Protein AF-A0A524H011-F1 (afdb_monomer_lite)

Secondary structure (DSSP, 8-state):
--HHHHHHHHHHHHHHHHS----PPPP---EEEHHHHHHHHHHHHHHHHHTHHHHHHT--SS---S-HHHHHHHHHHHHHHH----S-HHHHHHHHHHHHHHT--HHHHHHHHHHHHHHHHHH-S-SEEEHHHHHHHHHHHHHHHHHTSSS--TTSHHHHHHHHHHHHHHHGGG-SSHHHHHHHHHHHHHHHHHHHHHH-HHHHHTT---HHHHHHHHHHHHHHHHHHH--HHHHHHHHHHHHHHHHHHT-----------------

Radius of gyration: 21.95 Å; chains: 1; bounding box: 83×62×45 Å

Sequence (267 aa):
MNKWNDWLLKRVSLYNKTNQMTLAIPAPLVELDGRNLYYAFIAGARKVIENQVELNRINVFPVNDGDTGTNLAATIRSVIESIHPHRSYKITADRIAEATLTNARGNSGIIFAQFFYGLSNETGEFRSVTLKQFAESLTKSVSYVYAAVAKHVEGTMLTVIKDFADYIYASRHKFSDFNNMLTSGYEVLKKSLLETKSKLAILGKNNVVDAGAKGFVLFFEGIMEFINSRNIRELISARRVTNAFQKNEEVVTEKMNFRYCTEAIIR

Foldseek 3Di:
DPPPVVVVVVVVVVVVVVVPPPLPFDDFAQKAAQQLVVLLLLQLLVLLLVCLQVLLVLAPPPHNPSCLSVQQNQLSVQLVVQDDGDQANLVNLVSNLVSLCVRHGDLLSLLVSL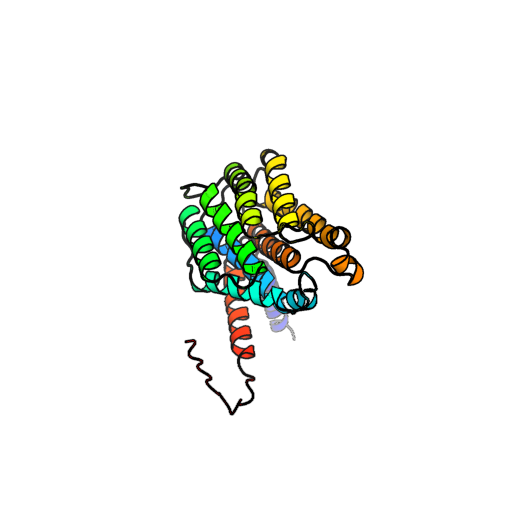QSVQLSVQLDGGRIGGLQSNLRSLQRSLVSSQVSDPDDAQLELSVLSNQLSVVSNVCSVVDSHPLVSLVVSLVSLVVSQVCSLVSDVSSVVVVHTHSSSVSVSSSSVSSNVCSRSVCVVVSVVVVVVVVVVVVVVVPDDDDPPDDDDDDDDDD

Structure (mmCIF, N/CA/C/O backbone):
data_AF-A0A524H011-F1
#
_entry.id   AF-A0A524H011-F1
#
loop_
_atom_site.group_PDB
_atom_site.id
_atom_site.type_symbol
_atom_site.label_atom_id
_atom_site.label_alt_id
_atom_site.label_comp_id
_atom_site.label_asym_id
_atom_site.label_entity_id
_atom_site.label_seq_id
_atom_site.pdbx_PDB_ins_code
_atom_site.Cartn_x
_atom_site.Cartn_y
_atom_site.Cartn_z
_atom_site.occupancy
_atom_site.B_iso_or_equiv
_atom_site.auth_seq_id
_atom_site.auth_comp_id
_atom_site.auth_asym_id
_atom_site.auth_atom_id
_atom_site.pdbx_PDB_model_num
ATOM 1 N N . MET A 1 1 ? 36.429 -47.894 15.120 1.00 51.12 1 MET A N 1
ATOM 2 C CA . MET A 1 1 ? 36.325 -46.438 15.391 1.00 51.12 1 MET A CA 1
ATOM 3 C C . MET A 1 1 ? 37.480 -45.743 14.668 1.00 51.12 1 MET A C 1
ATOM 5 O O . MET A 1 1 ? 38.592 -46.195 14.851 1.00 51.12 1 MET A O 1
ATOM 9 N N . ASN A 1 2 ? 37.395 -44.743 13.782 1.00 57.09 2 ASN A N 1
ATOM 10 C CA . ASN A 1 2 ? 36.334 -43.801 13.405 1.00 57.09 2 ASN A CA 1
ATOM 11 C C . ASN A 1 2 ? 36.559 -43.211 11.980 1.00 57.09 2 ASN A C 1
ATOM 13 O O . ASN A 1 2 ? 36.291 -42.038 11.751 1.00 57.09 2 ASN A O 1
ATOM 17 N N . LYS A 1 3 ? 37.027 -43.986 10.983 1.00 51.53 3 LYS A N 1
ATOM 18 C CA . LYS A 1 3 ? 37.173 -43.455 9.601 1.00 51.53 3 LYS A CA 1
ATOM 19 C C . LYS A 1 3 ? 35.830 -43.101 8.933 1.00 51.53 3 LYS A C 1
ATOM 21 O O . LYS A 1 3 ? 35.770 -42.168 8.141 1.00 51.53 3 LYS A O 1
ATOM 26 N N . TRP A 1 4 ? 34.753 -43.800 9.298 1.00 48.72 4 TRP A N 1
ATOM 27 C CA . TRP A 1 4 ? 33.394 -43.521 8.810 1.00 48.72 4 TRP A CA 1
ATOM 28 C C . TRP A 1 4 ? 32.789 -42.241 9.404 1.00 48.72 4 TRP A C 1
ATOM 30 O O . TRP A 1 4 ? 32.188 -41.457 8.672 1.00 48.72 4 TRP A O 1
ATOM 40 N N . ASN A 1 5 ? 33.012 -41.978 10.697 1.00 57.06 5 ASN A N 1
ATOM 41 C CA . ASN A 1 5 ? 32.549 -40.741 11.335 1.00 57.06 5 ASN A CA 1
ATOM 42 C C . ASN A 1 5 ? 33.284 -39.511 10.795 1.00 57.06 5 ASN A C 1
ATOM 44 O O . ASN A 1 5 ? 32.658 -38.477 10.585 1.00 57.06 5 ASN A O 1
ATOM 48 N N . ASP A 1 6 ? 34.579 -39.631 10.500 1.00 61.06 6 ASP A N 1
ATOM 49 C CA . ASP A 1 6 ? 35.364 -38.521 9.952 1.00 61.06 6 ASP A CA 1
ATOM 50 C C . ASP A 1 6 ? 34.950 -38.174 8.507 1.00 61.06 6 ASP A C 1
ATOM 52 O O . ASP A 1 6 ? 34.907 -37.006 8.119 1.00 61.06 6 ASP A O 1
ATOM 56 N N . TRP A 1 7 ? 34.556 -39.184 7.720 1.00 62.28 7 TRP A N 1
ATOM 57 C CA . TRP A 1 7 ? 33.997 -38.990 6.378 1.00 62.28 7 TRP A CA 1
ATOM 58 C C . TRP A 1 7 ? 32.605 -38.340 6.412 1.00 62.28 7 TRP A C 1
ATOM 60 O O . TRP A 1 7 ? 32.354 -37.397 5.658 1.00 62.28 7 TRP A O 1
ATOM 70 N N . LEU A 1 8 ? 31.720 -38.779 7.317 1.00 59.97 8 LEU A N 1
ATOM 71 C CA . LEU A 1 8 ? 30.389 -38.187 7.497 1.00 59.97 8 LEU A CA 1
ATOM 72 C C . LEU A 1 8 ? 30.466 -36.739 7.993 1.00 59.97 8 LEU A C 1
ATOM 74 O O . LEU A 1 8 ? 29.787 -35.879 7.441 1.00 59.97 8 LEU A O 1
ATOM 78 N N . LEU A 1 9 ? 31.333 -36.434 8.962 1.00 61.62 9 LEU A N 1
ATOM 79 C CA . LEU A 1 9 ? 31.514 -35.071 9.473 1.00 61.62 9 LEU A CA 1
ATOM 80 C C . LEU A 1 9 ? 32.105 -34.132 8.416 1.00 61.62 9 LEU A C 1
ATOM 82 O O . LEU A 1 9 ? 31.646 -32.997 8.282 1.00 61.62 9 LEU A O 1
ATOM 86 N N . LYS A 1 10 ? 33.054 -34.607 7.596 1.00 61.03 10 LYS A N 1
ATOM 87 C CA . LYS A 1 10 ? 33.570 -33.837 6.453 1.00 61.03 10 LYS A CA 1
ATOM 88 C C . LYS A 1 10 ? 32.501 -33.601 5.394 1.00 61.03 10 LYS A C 1
ATOM 90 O O . LYS A 1 10 ? 32.439 -32.499 4.862 1.00 61.03 10 LYS A O 1
ATOM 95 N N . ARG A 1 11 ? 31.623 -34.573 5.118 1.00 56.66 11 ARG A N 1
ATOM 96 C CA . ARG A 1 11 ? 30.508 -34.389 4.176 1.00 56.66 11 ARG A CA 1
ATOM 97 C C . ARG A 1 11 ? 29.426 -33.464 4.714 1.00 56.66 11 ARG A C 1
ATOM 99 O O . ARG A 1 11 ? 28.966 -32.629 3.955 1.00 56.66 11 ARG A O 1
ATOM 106 N N . VAL A 1 12 ? 29.060 -33.553 5.991 1.00 55.66 12 VAL A N 1
ATOM 107 C CA . VAL A 1 12 ? 28.106 -32.625 6.625 1.00 55.66 12 VAL A CA 1
ATOM 108 C C . VAL A 1 12 ? 28.696 -31.214 6.687 1.00 55.66 12 VAL A C 1
ATOM 110 O O . VAL A 1 12 ? 27.998 -30.250 6.398 1.00 55.66 12 VAL A O 1
ATOM 113 N N . SER A 1 13 ? 29.998 -31.075 6.955 1.00 53.38 13 SER A N 1
ATOM 114 C CA . SER A 1 13 ? 30.706 -29.790 6.890 1.00 53.38 13 SER A CA 1
ATOM 115 C C . SER A 1 13 ? 30.779 -29.232 5.464 1.00 53.38 13 SER A C 1
ATOM 117 O O . SER A 1 13 ? 30.521 -28.048 5.266 1.00 53.38 13 SER A O 1
ATOM 119 N N . LEU A 1 14 ? 31.068 -30.069 4.461 1.00 51.00 14 LEU A N 1
ATOM 120 C CA . LEU A 1 14 ? 31.083 -29.680 3.047 1.00 51.00 14 LEU A CA 1
ATOM 121 C C . LEU A 1 14 ? 29.680 -29.342 2.535 1.00 51.00 14 LEU A C 1
ATOM 123 O O . LEU A 1 14 ? 29.547 -28.366 1.806 1.00 51.00 14 LEU A O 1
ATOM 127 N N . TYR A 1 15 ? 28.649 -30.077 2.960 1.00 46.94 15 TYR A N 1
ATOM 128 C CA . TYR A 1 15 ? 27.241 -29.810 2.655 1.00 46.94 15 TYR A CA 1
ATOM 129 C C . TYR A 1 15 ? 26.785 -28.500 3.310 1.00 46.94 15 TYR A C 1
ATOM 131 O O . TYR A 1 15 ? 26.203 -27.655 2.645 1.00 46.94 15 TYR A O 1
ATOM 139 N N . ASN A 1 16 ? 27.156 -28.250 4.569 1.00 45.41 16 ASN A N 1
ATOM 140 C CA . ASN A 1 16 ? 26.863 -26.986 5.252 1.00 45.41 16 ASN A CA 1
ATOM 141 C C . ASN A 1 16 ? 27.666 -25.800 4.686 1.00 45.41 16 ASN A C 1
ATOM 143 O O . ASN A 1 16 ? 27.158 -24.682 4.675 1.00 45.41 16 ASN A O 1
ATOM 147 N N . LYS A 1 17 ? 28.878 -26.025 4.157 1.00 47.09 17 LYS A N 1
ATOM 148 C CA . LYS A 1 17 ? 29.664 -25.002 3.439 1.00 47.09 17 LYS A CA 1
ATOM 149 C C . LYS A 1 17 ? 29.166 -24.734 2.017 1.00 47.09 17 LYS A C 1
ATOM 151 O O . LYS A 1 17 ? 29.361 -23.628 1.533 1.00 47.09 17 LYS A O 1
ATOM 156 N N . THR A 1 18 ? 28.527 -25.701 1.354 1.00 42.78 18 THR A N 1
ATOM 157 C CA . THR A 1 18 ? 27.924 -25.501 0.019 1.00 42.78 18 THR A CA 1
ATOM 158 C C . THR A 1 18 ? 26.479 -25.001 0.077 1.00 42.78 18 THR A C 1
ATOM 160 O O . THR A 1 18 ? 26.043 -24.357 -0.871 1.00 42.78 18 THR A O 1
ATOM 163 N N . ASN A 1 19 ? 25.762 -25.208 1.190 1.00 40.19 19 ASN A N 1
ATOM 164 C CA . ASN A 1 19 ? 24.410 -24.674 1.409 1.00 40.19 19 ASN A CA 1
ATOM 165 C C . ASN A 1 19 ? 24.350 -23.344 2.167 1.00 40.19 19 ASN A C 1
ATOM 167 O O . ASN A 1 19 ? 23.265 -22.786 2.317 1.00 40.19 19 ASN A O 1
ATOM 171 N N . GLN A 1 20 ? 25.487 -22.767 2.556 1.00 43.50 20 GLN A N 1
ATOM 172 C CA . GLN A 1 20 ? 25.567 -21.313 2.668 1.00 43.50 20 GLN A CA 1
ATOM 173 C C . GLN A 1 20 ? 25.653 -20.740 1.251 1.00 43.50 20 GLN A C 1
ATOM 175 O O . GLN A 1 20 ? 26.679 -20.216 0.828 1.00 43.50 20 GLN A O 1
ATOM 180 N N . MET A 1 21 ? 24.549 -20.848 0.503 1.00 45.25 21 MET A N 1
ATOM 181 C CA . MET A 1 21 ? 24.244 -19.841 -0.501 1.00 45.25 21 MET A CA 1
ATOM 182 C C . MET A 1 21 ? 24.209 -18.527 0.270 1.00 45.25 21 MET A C 1
ATOM 184 O O . MET A 1 21 ? 23.211 -18.194 0.906 1.00 45.25 21 MET A O 1
ATOM 188 N N . THR A 1 22 ? 25.318 -17.795 0.258 1.00 45.50 22 THR A N 1
ATOM 189 C CA . THR A 1 22 ? 25.265 -16.349 0.377 1.00 45.50 22 THR A CA 1
ATOM 190 C C . THR A 1 22 ? 24.251 -15.920 -0.673 1.00 45.50 22 THR A C 1
ATOM 192 O O . THR A 1 22 ? 24.533 -15.951 -1.870 1.00 45.50 22 THR A O 1
ATOM 195 N N . LEU A 1 23 ? 23.013 -15.654 -0.246 1.00 56.19 23 LEU A N 1
ATOM 196 C CA . LEU A 1 23 ? 22.018 -15.009 -1.086 1.00 56.19 23 LEU A CA 1
ATOM 197 C C . LEU A 1 23 ? 22.674 -13.692 -1.480 1.00 56.19 23 LEU A C 1
ATOM 199 O O . LEU A 1 23 ? 22.772 -12.780 -0.662 1.00 56.19 23 LEU A O 1
ATOM 203 N N . ALA A 1 24 ? 23.261 -13.658 -2.677 1.00 62.34 24 ALA A N 1
ATOM 204 C CA . ALA A 1 24 ? 23.927 -12.476 -3.178 1.00 62.34 24 ALA A CA 1
ATOM 205 C C . ALA A 1 24 ? 22.905 -11.349 -3.083 1.00 62.34 24 ALA A C 1
ATOM 207 O O . ALA A 1 24 ? 21.805 -11.486 -3.627 1.00 62.34 24 ALA A O 1
ATOM 208 N N . ILE A 1 25 ? 23.240 -10.290 -2.338 1.00 68.19 25 ILE A N 1
ATOM 209 C CA . ILE A 1 25 ? 22.357 -9.134 -2.205 1.00 68.19 25 ILE A CA 1
ATOM 210 C C . ILE A 1 25 ? 22.066 -8.677 -3.633 1.00 68.19 25 ILE A C 1
ATOM 212 O O . ILE A 1 25 ? 23.004 -8.377 -4.380 1.00 68.19 25 ILE A O 1
ATOM 216 N N . PRO A 1 26 ? 20.801 -8.715 -4.066 1.00 79.94 26 PRO A N 1
ATOM 217 C CA . PRO A 1 26 ? 20.497 -8.497 -5.463 1.00 79.94 26 PRO A CA 1
ATOM 218 C C . PRO A 1 26 ? 20.838 -7.040 -5.826 1.00 79.94 26 PRO A C 1
ATOM 220 O O . PRO A 1 26 ? 20.684 -6.135 -5.005 1.00 79.94 26 PRO A O 1
ATOM 223 N N . ALA A 1 27 ? 21.301 -6.795 -7.056 1.00 86.38 27 ALA A N 1
ATOM 224 C CA . ALA A 1 27 ? 21.731 -5.463 -7.504 1.00 86.38 27 ALA A CA 1
ATOM 225 C C . ALA A 1 27 ? 20.588 -4.437 -7.396 1.00 86.38 27 ALA A C 1
ATOM 227 O O . ALA A 1 27 ? 19.514 -4.761 -7.894 1.00 86.38 27 ALA A O 1
ATOM 228 N N . PRO A 1 28 ? 20.750 -3.254 -6.777 1.00 90.81 28 PRO A N 1
ATOM 229 C CA . PRO A 1 28 ? 19.645 -2.353 -6.415 1.00 90.81 28 PRO A CA 1
ATOM 230 C C . PRO A 1 28 ? 18.597 -2.137 -7.517 1.00 90.81 28 PRO A C 1
ATOM 232 O O . PRO A 1 28 ? 18.928 -2.032 -8.699 1.00 90.81 28 PRO A O 1
ATOM 235 N N . LEU A 1 29 ? 17.315 -2.110 -7.143 1.00 94.25 29 LEU A N 1
ATOM 236 C CA . LEU A 1 29 ? 16.219 -1.980 -8.102 1.00 94.25 29 LEU A CA 1
ATOM 237 C C . LEU A 1 29 ? 16.034 -0.510 -8.503 1.00 94.25 29 LEU A C 1
ATOM 239 O O . LEU A 1 29 ? 15.499 0.273 -7.729 1.00 94.25 29 LEU A O 1
ATOM 243 N N . VAL A 1 30 ? 16.456 -0.135 -9.710 1.00 96.50 30 VAL A N 1
ATOM 244 C CA . VAL A 1 30 ? 16.367 1.254 -10.214 1.00 96.50 30 VAL A CA 1
ATOM 245 C C . VAL A 1 30 ? 15.066 1.558 -10.970 1.00 96.50 30 VAL A C 1
ATOM 247 O O . VAL A 1 30 ? 14.669 2.712 -11.092 1.00 96.50 30 VAL A O 1
ATOM 250 N N . GLU A 1 31 ? 14.368 0.523 -11.437 1.00 96.56 31 GLU A N 1
ATOM 251 C CA . GLU A 1 31 ? 13.050 0.616 -12.069 1.00 96.56 31 GLU A CA 1
ATOM 252 C C . GLU A 1 31 ? 12.144 -0.512 -11.581 1.00 96.56 31 GLU A C 1
ATOM 254 O O . GLU A 1 31 ? 12.603 -1.629 -11.339 1.00 96.56 31 GLU A O 1
ATOM 259 N N . LEU A 1 32 ? 10.846 -0.236 -11.481 1.00 97.06 32 LEU A N 1
ATOM 260 C CA . LEU A 1 32 ? 9.843 -1.201 -11.054 1.00 97.06 32 LEU A CA 1
ATOM 261 C C . LEU A 1 32 ? 9.019 -1.663 -12.263 1.00 97.06 32 LEU A C 1
ATOM 263 O O . LEU A 1 32 ? 8.229 -0.905 -12.822 1.00 97.06 32 LEU A O 1
ATOM 267 N N . ASP A 1 33 ? 9.216 -2.911 -12.686 1.00 97.12 33 ASP A N 1
ATOM 268 C CA . ASP A 1 33 ? 8.416 -3.552 -13.735 1.00 97.12 33 ASP A CA 1
ATOM 269 C C . ASP A 1 33 ? 7.176 -4.262 -13.158 1.00 97.12 33 ASP A C 1
ATOM 2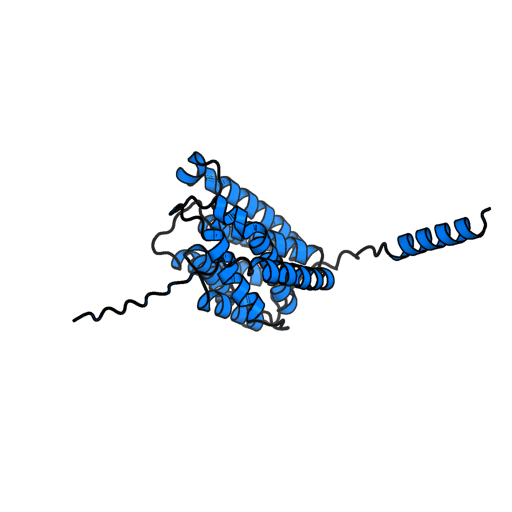71 O O . ASP A 1 33 ? 6.979 -4.360 -11.942 1.00 97.12 33 ASP A O 1
ATOM 275 N N . GLY A 1 34 ? 6.327 -4.799 -14.036 1.00 97.38 34 GLY A N 1
ATOM 276 C CA . GLY A 1 34 ? 5.093 -5.465 -13.617 1.00 97.38 34 GLY A CA 1
ATOM 277 C C . GLY A 1 34 ? 5.308 -6.743 -12.803 1.00 97.38 34 GLY A C 1
ATOM 278 O O . GLY A 1 34 ? 4.438 -7.108 -12.011 1.00 97.38 34 GLY A O 1
ATOM 279 N N . ARG A 1 35 ? 6.447 -7.433 -12.962 1.00 95.94 35 ARG A N 1
ATOM 280 C CA . ARG A 1 35 ? 6.737 -8.656 -12.199 1.00 95.94 35 ARG A CA 1
ATOM 281 C C . ARG A 1 35 ? 7.134 -8.309 -10.777 1.00 95.94 35 ARG A C 1
ATOM 283 O O . ARG A 1 35 ? 6.627 -8.931 -9.846 1.00 95.94 35 ARG A O 1
ATOM 290 N N . ASN A 1 36 ? 8.013 -7.326 -10.615 1.00 95.81 36 ASN A N 1
ATOM 291 C CA . ASN A 1 36 ? 8.407 -6.845 -9.301 1.00 95.81 36 ASN A CA 1
ATOM 292 C C . ASN A 1 36 ? 7.216 -6.223 -8.569 1.00 95.81 36 ASN A C 1
ATOM 294 O O . ASN A 1 36 ? 7.034 -6.540 -7.400 1.00 95.81 36 ASN A O 1
ATOM 298 N N . LEU A 1 37 ? 6.354 -5.451 -9.248 1.00 97.69 37 LEU A N 1
ATOM 299 C CA . LEU A 1 37 ? 5.109 -4.948 -8.653 1.00 97.69 37 LEU A CA 1
ATOM 300 C C . LEU A 1 37 ? 4.208 -6.093 -8.166 1.00 97.69 37 LEU A C 1
ATOM 302 O O . LEU A 1 37 ? 3.744 -6.063 -7.029 1.00 97.69 37 LEU A O 1
ATOM 306 N N . TYR A 1 38 ? 3.994 -7.122 -8.995 1.00 97.50 38 TYR A N 1
ATOM 307 C CA . TYR A 1 38 ? 3.178 -8.276 -8.614 1.00 97.50 38 TYR A CA 1
ATOM 308 C C . TYR A 1 38 ? 3.733 -8.971 -7.367 1.00 97.50 38 TYR A C 1
ATOM 310 O O . TYR A 1 38 ? 3.011 -9.168 -6.396 1.00 97.50 38 TYR A O 1
ATOM 318 N N . TYR A 1 39 ? 5.018 -9.332 -7.358 1.00 96.75 39 TYR A N 1
ATOM 319 C CA . TYR A 1 39 ? 5.592 -10.051 -6.220 1.00 96.75 39 TYR A CA 1
ATOM 320 C C . TYR A 1 39 ? 5.729 -9.179 -4.969 1.00 96.75 39 TYR A C 1
ATOM 322 O O . TYR A 1 39 ? 5.525 -9.689 -3.870 1.00 96.75 39 TYR A O 1
ATOM 330 N N . ALA A 1 40 ? 5.980 -7.877 -5.123 1.00 97.44 40 ALA A N 1
ATOM 331 C CA . ALA A 1 40 ? 5.911 -6.920 -4.025 1.00 97.44 40 ALA A CA 1
ATOM 332 C C . ALA A 1 40 ? 4.502 -6.896 -3.415 1.00 97.44 40 ALA A C 1
ATOM 334 O O . ALA A 1 40 ? 4.363 -7.041 -2.201 1.00 97.44 40 ALA A O 1
ATOM 335 N N . PHE A 1 41 ? 3.456 -6.826 -4.248 1.00 97.81 41 PHE A N 1
ATOM 336 C CA . PHE A 1 41 ? 2.073 -6.915 -3.784 1.00 97.81 41 PHE A CA 1
ATOM 337 C C . PHE A 1 41 ? 1.817 -8.226 -3.033 1.00 97.81 41 PHE A C 1
ATOM 339 O O . PHE A 1 41 ? 1.288 -8.192 -1.928 1.00 97.81 41 PHE A O 1
ATOM 346 N N . ILE A 1 42 ? 2.229 -9.380 -3.578 1.00 96.69 42 ILE A N 1
ATOM 347 C CA . ILE A 1 42 ? 2.069 -10.682 -2.905 1.00 96.69 42 ILE A CA 1
ATOM 348 C C . ILE A 1 42 ? 2.795 -10.713 -1.549 1.00 96.69 42 ILE A C 1
ATOM 350 O O . ILE A 1 42 ? 2.272 -11.281 -0.591 1.00 96.69 42 ILE A O 1
ATOM 354 N N . ALA A 1 43 ? 3.981 -10.114 -1.442 1.00 96.56 43 ALA A N 1
ATOM 355 C CA . ALA A 1 43 ? 4.728 -10.058 -0.189 1.00 96.56 43 ALA A CA 1
ATOM 356 C C . ALA A 1 43 ? 4.031 -9.191 0.867 1.00 96.56 43 ALA A C 1
ATOM 358 O O . ALA A 1 43 ? 3.827 -9.644 1.994 1.00 96.56 43 ALA A O 1
ATOM 359 N N . GLY A 1 44 ? 3.587 -7.990 0.490 1.00 97.88 44 GLY A N 1
ATOM 360 C CA . GLY A 1 44 ? 2.800 -7.133 1.375 1.00 97.88 44 GLY A CA 1
ATOM 361 C C . GLY A 1 44 ? 1.480 -7.778 1.788 1.00 97.88 44 GLY A C 1
ATOM 362 O O . GLY A 1 44 ? 1.114 -7.790 2.961 1.00 97.88 44 GLY A O 1
ATOM 363 N N . ALA A 1 45 ? 0.790 -8.393 0.831 1.00 96.75 45 ALA A N 1
ATOM 364 C CA . ALA A 1 45 ? -0.462 -9.097 1.045 1.00 96.75 45 ALA A CA 1
ATOM 365 C C . ALA A 1 45 ? -0.346 -10.187 2.117 1.00 96.75 45 ALA A C 1
ATOM 367 O O . ALA A 1 45 ? -1.201 -10.298 2.995 1.00 96.75 45 ALA A O 1
ATOM 368 N N . ARG A 1 46 ? 0.738 -10.969 2.075 1.00 95.44 46 ARG A N 1
ATOM 369 C CA . ARG A 1 46 ? 1.005 -12.009 3.069 1.00 95.44 46 ARG A CA 1
ATOM 370 C C . ARG A 1 46 ? 1.158 -11.443 4.474 1.00 95.44 46 ARG A C 1
ATOM 372 O O . ARG A 1 46 ? 0.519 -11.968 5.376 1.00 95.44 46 ARG A O 1
ATOM 379 N N . LYS A 1 47 ? 1.910 -10.354 4.653 1.00 96.69 47 LYS A N 1
ATOM 380 C CA . LYS A 1 47 ? 2.068 -9.714 5.970 1.00 96.69 47 LYS A CA 1
ATOM 381 C C . LYS A 1 47 ? 0.739 -9.253 6.556 1.00 96.69 47 LYS A C 1
ATOM 383 O O . LYS A 1 47 ? 0.508 -9.447 7.746 1.00 96.69 47 LYS A O 1
ATOM 388 N N . VAL A 1 48 ? -0.153 -8.694 5.738 1.00 97.94 48 VAL A N 1
ATOM 389 C CA . VAL A 1 48 ? -1.495 -8.300 6.201 1.00 97.94 48 VAL A CA 1
ATOM 390 C C . VAL A 1 48 ? -2.309 -9.520 6.630 1.00 97.94 48 VAL A C 1
ATOM 392 O O . VAL A 1 48 ? -2.893 -9.520 7.709 1.00 97.94 48 VAL A O 1
ATOM 395 N N . ILE A 1 49 ? -2.311 -10.575 5.812 1.00 96.62 49 ILE A N 1
ATOM 396 C CA . ILE A 1 49 ? -3.048 -11.816 6.082 1.00 96.62 49 ILE A CA 1
ATOM 397 C C . ILE A 1 49 ? -2.529 -12.516 7.349 1.00 96.62 49 ILE A C 1
ATOM 399 O O . ILE A 1 49 ? -3.327 -12.928 8.185 1.00 96.62 49 ILE A O 1
ATOM 403 N N . GLU A 1 50 ? -1.210 -12.615 7.521 1.00 96.00 50 GLU A N 1
ATOM 404 C CA . GLU A 1 50 ? -0.558 -13.215 8.698 1.00 96.00 50 GLU A CA 1
ATOM 405 C C . GLU A 1 50 ? -0.899 -12.459 9.998 1.00 96.00 50 GLU A C 1
ATOM 407 O O . GLU A 1 50 ? -0.887 -13.042 11.078 1.00 96.00 50 GLU A O 1
ATOM 412 N N . ASN A 1 51 ? -1.265 -11.178 9.898 1.00 97.69 51 ASN A N 1
ATOM 413 C CA . ASN A 1 51 ? -1.632 -10.326 11.030 1.00 97.69 51 ASN A CA 1
ATOM 414 C C . ASN A 1 51 ? -3.145 -10.047 11.115 1.00 97.69 51 ASN A C 1
ATOM 416 O O . ASN A 1 51 ? -3.560 -9.177 11.879 1.00 97.69 51 ASN A O 1
ATOM 420 N N . GLN A 1 52 ? -3.984 -10.778 10.369 1.00 97.31 52 GLN A N 1
ATOM 421 C CA . GLN A 1 52 ? -5.438 -10.566 10.318 1.00 97.31 52 GLN A CA 1
ATOM 422 C C . GLN A 1 52 ? -6.075 -10.523 11.720 1.00 97.31 52 GLN A C 1
ATOM 424 O O . GLN A 1 52 ? -6.861 -9.624 12.016 1.00 97.31 52 GLN A O 1
ATOM 429 N N . VAL A 1 53 ? -5.714 -11.471 12.591 1.00 97.69 53 VAL A N 1
ATOM 430 C CA . VAL A 1 53 ? -6.261 -11.578 13.955 1.00 97.69 53 VAL A CA 1
ATOM 431 C C . VAL A 1 53 ? -5.871 -10.374 14.812 1.00 97.69 53 VAL A C 1
ATOM 433 O O . VAL A 1 53 ? -6.712 -9.824 15.519 1.00 97.69 53 VAL A O 1
ATOM 436 N N . GLU A 1 54 ? -4.620 -9.923 14.721 1.00 97.88 54 GLU A N 1
ATOM 437 C CA . GLU A 1 54 ? -4.152 -8.753 15.467 1.00 97.88 54 GLU A CA 1
ATOM 438 C C . GLU A 1 54 ? -4.849 -7.474 14.995 1.00 97.88 54 GLU A C 1
ATOM 440 O O . GLU A 1 54 ? -5.287 -6.672 15.816 1.00 97.88 54 GLU A O 1
ATOM 445 N N . LEU A 1 55 ? -5.015 -7.309 13.679 1.00 98.19 55 LEU A N 1
ATOM 446 C CA . LEU A 1 55 ? -5.728 -6.170 13.096 1.00 98.19 55 LEU A CA 1
ATOM 447 C C . LEU A 1 55 ? -7.189 -6.112 13.560 1.00 98.19 55 LEU A C 1
ATOM 449 O O . LEU A 1 55 ? -7.686 -5.034 13.873 1.00 98.19 55 LEU A O 1
ATOM 453 N N . ASN A 1 56 ? -7.857 -7.264 13.654 1.00 97.94 56 ASN A N 1
ATOM 454 C CA . ASN A 1 56 ? -9.200 -7.364 14.225 1.00 97.94 56 ASN A CA 1
ATOM 455 C C . ASN A 1 56 ? -9.209 -6.983 15.711 1.00 97.94 56 ASN A C 1
ATOM 457 O O . ASN A 1 56 ? -10.064 -6.219 16.147 1.00 97.94 56 ASN A O 1
ATOM 461 N N . ARG A 1 57 ? -8.229 -7.462 16.484 1.00 97.88 57 ARG A N 1
ATOM 462 C CA . ARG A 1 57 ? -8.136 -7.221 17.931 1.00 97.88 57 ARG A CA 1
ATOM 463 C C . ARG A 1 57 ? -7.993 -5.739 18.290 1.00 97.88 57 ARG A C 1
ATOM 465 O O . ARG A 1 57 ? -8.502 -5.318 19.325 1.00 97.88 57 ARG A O 1
ATOM 472 N N . ILE A 1 58 ? -7.282 -4.958 17.476 1.00 97.00 58 ILE A N 1
ATOM 473 C CA . ILE A 1 58 ? -7.037 -3.527 17.733 1.00 97.00 58 ILE A CA 1
ATOM 474 C C . ILE A 1 58 ? -8.066 -2.596 17.075 1.00 97.00 58 ILE A C 1
ATOM 476 O O . ILE A 1 58 ? -7.953 -1.375 17.202 1.00 97.00 58 ILE A O 1
ATOM 480 N N . ASN A 1 59 ? -9.062 -3.142 16.372 1.00 96.38 59 ASN A N 1
ATOM 481 C CA . ASN A 1 59 ? -10.090 -2.367 15.689 1.00 96.38 59 ASN A CA 1
ATOM 482 C C . ASN A 1 59 ? -11.081 -1.748 16.685 1.00 96.38 59 ASN A C 1
ATOM 484 O O . ASN A 1 59 ? -12.084 -2.355 17.037 1.00 96.38 59 ASN A O 1
ATOM 488 N N . VAL A 1 60 ? -10.786 -0.530 17.141 1.00 93.88 60 VAL A N 1
ATOM 489 C CA . VAL A 1 60 ? -11.637 0.234 18.072 1.00 93.88 60 VAL A CA 1
ATOM 490 C C . VAL A 1 60 ? -12.207 1.519 17.456 1.00 93.88 60 VAL A C 1
ATOM 492 O O . VAL A 1 60 ? -12.868 2.288 18.154 1.00 93.88 60 VAL A O 1
ATOM 495 N N . PHE A 1 61 ? -11.928 1.789 16.174 1.00 91.88 61 PHE A N 1
ATOM 496 C CA . PHE A 1 61 ? -12.353 2.993 15.454 1.00 91.88 61 PHE A CA 1
ATOM 497 C C . PHE A 1 61 ? -12.717 2.669 13.991 1.00 91.88 61 PHE A C 1
ATOM 499 O O . PHE A 1 61 ? -11.962 1.954 13.340 1.00 91.88 61 PHE A O 1
ATOM 506 N N . PRO A 1 62 ? -13.797 3.260 13.432 1.00 85.25 62 PRO A N 1
ATOM 507 C CA . PRO A 1 62 ? -14.781 4.121 14.102 1.00 85.25 62 PRO A CA 1
ATOM 508 C C . PRO A 1 62 ? -15.746 3.338 14.993 1.00 85.25 62 PRO A C 1
ATOM 510 O O . PRO A 1 62 ? -16.315 3.904 15.924 1.00 85.25 62 PRO A O 1
ATOM 513 N N . VAL A 1 63 ? -15.895 2.044 14.716 1.00 84.75 63 VAL A N 1
ATOM 514 C CA . VAL A 1 63 ? -16.740 1.105 15.445 1.00 84.75 63 VAL A CA 1
ATOM 515 C C . VAL A 1 63 ? -15.863 -0.066 15.870 1.00 84.75 63 VAL A C 1
ATOM 517 O O . VAL A 1 63 ? -15.015 -0.517 15.110 1.00 84.75 63 VAL A O 1
ATOM 520 N N . ASN A 1 64 ? -16.044 -0.536 17.101 1.00 91.69 64 ASN A N 1
ATOM 521 C CA . ASN A 1 64 ? -15.347 -1.711 17.614 1.00 91.69 64 ASN A CA 1
ATOM 522 C C . ASN A 1 64 ? -16.116 -2.984 17.232 1.00 91.69 64 ASN A C 1
ATOM 524 O O . ASN A 1 64 ? -16.805 -3.573 18.061 1.00 91.69 64 ASN A O 1
ATOM 528 N N . ASP A 1 65 ? -16.066 -3.341 15.950 1.00 91.25 65 ASP A N 1
ATOM 529 C CA . ASP A 1 65 ? -16.700 -4.537 15.374 1.00 91.25 65 ASP A CA 1
ATOM 530 C C . ASP A 1 65 ? -15.695 -5.664 15.077 1.00 91.25 65 ASP A C 1
ATOM 532 O O . ASP A 1 65 ? -16.087 -6.771 14.709 1.00 91.25 65 ASP A O 1
ATOM 536 N N . GLY A 1 66 ? -14.397 -5.409 15.274 1.00 92.81 66 GLY A N 1
ATOM 537 C CA . GLY A 1 66 ? -13.358 -6.427 15.156 1.00 92.81 66 GLY A CA 1
ATOM 538 C C . GLY A 1 66 ? -13.178 -6.988 13.744 1.00 92.81 66 GLY A C 1
ATOM 539 O O . GLY A 1 66 ? -12.696 -8.110 13.613 1.00 92.81 66 GLY A O 1
ATOM 540 N N . ASP A 1 67 ? -13.556 -6.251 12.693 1.00 96.25 67 ASP A N 1
ATOM 541 C CA . ASP A 1 67 ? -13.572 -6.782 11.324 1.00 96.25 67 ASP A CA 1
ATOM 542 C C . ASP A 1 67 ? -12.480 -6.234 10.379 1.00 96.25 67 ASP A C 1
ATOM 544 O O . ASP A 1 67 ? -12.308 -6.760 9.276 1.00 96.25 67 ASP A O 1
ATOM 548 N N . THR A 1 68 ? -11.713 -5.210 10.787 1.00 96.31 68 THR A N 1
ATOM 549 C CA . THR A 1 68 ? -10.758 -4.503 9.909 1.00 96.31 68 THR A CA 1
ATOM 550 C C . THR A 1 68 ? -9.757 -5.439 9.226 1.00 96.31 68 THR A C 1
ATOM 552 O O . THR A 1 68 ? -9.522 -5.338 8.019 1.00 96.31 68 THR A O 1
ATOM 555 N N . GLY A 1 69 ? -9.164 -6.367 9.978 1.00 96.81 69 GLY A N 1
ATOM 556 C CA . GLY A 1 69 ? -8.255 -7.375 9.440 1.00 96.81 69 GLY A CA 1
ATOM 557 C C . GLY A 1 69 ? -8.957 -8.316 8.468 1.00 96.81 69 GLY A C 1
ATOM 558 O O . GLY A 1 69 ? -8.431 -8.582 7.390 1.00 96.81 69 GLY A O 1
ATOM 559 N N . THR A 1 70 ? -10.155 -8.794 8.812 1.00 97.06 70 THR A N 1
ATOM 560 C CA . THR A 1 70 ? -10.974 -9.656 7.942 1.00 97.06 70 THR A CA 1
ATOM 561 C C . THR A 1 70 ? -11.308 -8.960 6.620 1.00 97.06 70 THR A C 1
ATOM 563 O O . THR A 1 70 ? -11.150 -9.553 5.552 1.00 97.06 70 THR A O 1
ATOM 566 N N . ASN A 1 71 ? -11.701 -7.689 6.681 1.00 96.94 71 ASN A N 1
ATOM 567 C CA . ASN A 1 71 ? -12.047 -6.854 5.535 1.00 96.94 71 ASN A CA 1
ATOM 568 C C . ASN A 1 71 ? -10.849 -6.605 4.606 1.00 96.94 71 ASN A C 1
ATOM 570 O O . ASN A 1 71 ? -10.941 -6.822 3.391 1.00 96.94 71 ASN A O 1
ATOM 574 N N . LEU A 1 72 ? -9.694 -6.231 5.168 1.00 97.25 72 LEU A N 1
ATOM 575 C CA . LEU A 1 72 ? -8.454 -6.075 4.403 1.00 97.25 72 LEU A CA 1
ATOM 576 C C . LEU A 1 72 ? -7.994 -7.401 3.791 1.00 97.25 72 LEU A C 1
ATOM 578 O O . LEU A 1 72 ? -7.692 -7.459 2.600 1.00 97.25 72 LEU A O 1
ATOM 582 N N . ALA A 1 73 ? -7.978 -8.479 4.574 1.00 96.44 73 ALA A N 1
ATOM 583 C CA . ALA A 1 73 ? -7.524 -9.781 4.108 1.00 96.44 73 ALA A CA 1
ATOM 584 C C . ALA A 1 73 ? -8.423 -10.334 2.992 1.00 96.44 73 ALA A C 1
ATOM 586 O O . ALA A 1 73 ? -7.910 -10.869 2.014 1.00 96.44 73 ALA A O 1
ATOM 587 N N . ALA A 1 74 ? -9.746 -10.176 3.089 1.00 95.12 74 ALA A N 1
ATOM 588 C CA . ALA A 1 74 ? -10.672 -10.565 2.025 1.00 95.12 74 ALA A CA 1
ATOM 589 C C . ALA A 1 74 ? -10.440 -9.761 0.734 1.00 95.12 74 ALA A C 1
ATOM 591 O O . ALA A 1 74 ? -10.319 -10.352 -0.340 1.00 95.12 74 ALA A O 1
ATOM 592 N N . THR A 1 75 ? -10.295 -8.435 0.851 1.00 95.81 75 THR A N 1
ATOM 593 C CA . THR A 1 75 ? -9.983 -7.553 -0.288 1.00 95.81 75 THR A CA 1
ATOM 594 C C . THR A 1 75 ? -8.687 -7.996 -0.974 1.00 95.81 75 THR A C 1
ATOM 596 O O . THR A 1 75 ? -8.637 -8.155 -2.189 1.00 95.81 75 THR A O 1
ATOM 599 N N . ILE A 1 76 ? -7.641 -8.275 -0.197 1.00 95.50 76 ILE A N 1
ATOM 600 C CA . ILE A 1 76 ? -6.322 -8.666 -0.703 1.00 95.50 76 ILE A CA 1
ATOM 601 C C . ILE A 1 76 ? -6.322 -10.073 -1.322 1.00 95.50 76 ILE A C 1
ATOM 603 O O . ILE A 1 76 ? -5.727 -10.263 -2.385 1.00 95.50 76 ILE A O 1
ATOM 607 N N . ARG A 1 77 ? -6.976 -11.062 -0.692 1.00 94.00 77 ARG A N 1
ATOM 608 C CA . ARG A 1 77 ? -7.050 -12.443 -1.212 1.00 94.00 77 ARG A CA 1
ATOM 609 C C . ARG A 1 77 ? -7.643 -12.477 -2.620 1.00 94.00 77 ARG A C 1
ATOM 611 O O . ARG A 1 77 ? -7.086 -13.155 -3.480 1.00 94.00 77 ARG A O 1
ATOM 618 N N . SER A 1 78 ? -8.664 -11.659 -2.883 1.00 89.50 78 SER A N 1
ATOM 619 C CA . SER A 1 78 ? -9.270 -11.562 -4.216 1.00 89.50 78 SER A CA 1
ATOM 620 C C . SER A 1 78 ? -8.251 -11.220 -5.314 1.00 89.50 78 SER A C 1
ATOM 622 O O . SER A 1 78 ? -8.280 -11.802 -6.397 1.00 89.50 78 SER A O 1
ATOM 624 N N . VAL A 1 79 ? -7.279 -10.348 -5.025 1.00 92.25 79 VAL A N 1
ATOM 625 C CA . VAL A 1 79 ? -6.219 -9.967 -5.967 1.00 92.25 79 VAL A CA 1
ATOM 626 C C . VAL A 1 79 ? -5.264 -11.132 -6.201 1.00 92.25 79 VAL A C 1
ATOM 628 O O . VAL A 1 79 ? -4.921 -11.440 -7.342 1.00 92.25 79 VAL A O 1
ATOM 631 N N . ILE A 1 80 ? -4.851 -11.805 -5.122 1.00 92.19 80 ILE A N 1
ATOM 632 C CA . ILE A 1 80 ? -3.939 -12.959 -5.166 1.00 92.19 80 ILE A CA 1
ATOM 633 C C . ILE A 1 80 ? -4.510 -14.096 -6.029 1.00 92.19 80 ILE A C 1
ATOM 635 O O . ILE A 1 80 ? -3.745 -14.828 -6.672 1.00 92.19 80 ILE A O 1
ATOM 639 N N . GLU A 1 81 ? -5.830 -14.262 -5.998 1.00 89.62 81 GLU A N 1
ATOM 640 C CA . GLU A 1 81 ? -6.578 -15.286 -6.729 1.00 89.62 81 GLU A CA 1
ATOM 641 C C . GLU A 1 81 ? -6.868 -14.883 -8.179 1.00 89.62 81 GLU A C 1
ATOM 643 O O . GLU A 1 81 ? -6.845 -15.737 -9.063 1.00 89.62 81 GLU A O 1
ATOM 648 N N . SER A 1 82 ? -7.077 -13.590 -8.439 1.00 89.50 82 SER A N 1
ATOM 649 C CA . SER A 1 82 ? -7.545 -13.108 -9.745 1.00 89.50 82 SER A CA 1
ATOM 650 C C . SER A 1 82 ? -6.424 -12.757 -10.723 1.00 89.50 82 SER A C 1
ATOM 652 O O . SER A 1 82 ? -6.636 -12.785 -11.937 1.00 89.50 82 SER A O 1
ATOM 654 N N . ILE A 1 83 ? -5.222 -12.415 -10.241 1.00 91.88 83 ILE A N 1
ATOM 655 C CA . ILE A 1 83 ? -4.178 -11.844 -11.104 1.00 91.88 83 ILE A CA 1
ATOM 656 C C . ILE A 1 83 ? -2.910 -12.706 -11.165 1.00 91.88 83 ILE A C 1
ATOM 658 O O . ILE A 1 83 ? -2.467 -13.328 -10.196 1.00 91.88 83 ILE A O 1
ATOM 662 N N . HIS A 1 84 ? -2.275 -12.686 -12.336 1.00 91.50 84 HIS A N 1
ATOM 663 C CA . HIS A 1 84 ? -1.038 -13.406 -12.633 1.00 91.50 84 HIS A CA 1
ATOM 664 C C . HIS A 1 84 ? 0.092 -12.426 -12.992 1.00 91.50 84 HIS A C 1
ATOM 666 O O . HIS A 1 84 ? -0.196 -11.361 -13.553 1.00 91.50 84 HIS A O 1
ATOM 672 N N . PRO A 1 85 ? 1.372 -12.777 -12.733 1.00 92.31 85 PRO A N 1
ATOM 673 C CA . PRO A 1 85 ? 2.497 -11.897 -13.028 1.00 92.31 85 PRO A CA 1
ATOM 674 C C . PRO A 1 85 ? 2.547 -11.496 -14.507 1.00 92.31 85 PRO A C 1
ATOM 676 O O . PRO A 1 85 ? 2.540 -12.349 -15.397 1.00 92.31 85 PRO A O 1
ATOM 679 N N . HIS A 1 86 ? 2.700 -10.200 -14.768 1.00 96.06 86 HIS A N 1
ATOM 680 C CA . HIS A 1 86 ? 2.867 -9.641 -16.108 1.00 96.06 86 HIS A CA 1
ATOM 681 C C . HIS A 1 86 ? 4.121 -8.754 -16.173 1.00 96.06 86 HIS A C 1
ATOM 683 O O . HIS A 1 86 ? 4.602 -8.294 -15.147 1.00 96.06 86 HIS A O 1
ATOM 689 N N . ARG A 1 87 ? 4.712 -8.546 -17.361 1.00 95.81 87 ARG A N 1
ATOM 690 C CA . ARG A 1 87 ? 5.947 -7.737 -17.488 1.00 95.81 87 ARG A CA 1
ATOM 691 C C . ARG A 1 87 ? 5.691 -6.230 -17.441 1.00 95.81 87 ARG A C 1
ATOM 693 O O . ARG A 1 87 ? 6.516 -5.502 -16.912 1.00 95.81 87 ARG A O 1
ATOM 700 N N . SER A 1 88 ? 4.582 -5.768 -18.015 1.00 98.06 88 SER A N 1
ATOM 701 C CA . SER A 1 88 ? 4.215 -4.345 -17.991 1.00 98.06 88 SER A CA 1
ATOM 702 C C . SER A 1 88 ? 3.701 -3.951 -16.610 1.00 98.06 88 SER A C 1
ATOM 704 O O . SER A 1 88 ? 2.776 -4.590 -16.109 1.00 98.06 88 SER A O 1
ATOM 706 N N . TYR A 1 89 ? 4.291 -2.893 -16.050 1.00 98.25 89 TYR A N 1
ATOM 707 C CA . TYR A 1 89 ? 3.851 -2.236 -14.827 1.00 98.25 89 TYR A CA 1
ATOM 708 C C . TYR A 1 89 ? 2.379 -1.852 -14.914 1.00 98.25 89 TYR A C 1
ATOM 710 O O . TYR A 1 89 ? 1.606 -2.308 -14.080 1.00 98.25 89 TYR A O 1
ATOM 718 N N . LYS A 1 90 ? 1.983 -1.105 -15.955 1.00 97.94 90 LYS A N 1
ATOM 719 C CA . LYS A 1 90 ? 0.608 -0.620 -16.104 1.00 97.94 90 LYS A CA 1
ATOM 720 C C . LYS A 1 90 ? -0.427 -1.743 -16.096 1.00 97.94 90 LYS A C 1
ATOM 722 O O . LYS A 1 90 ? -1.337 -1.712 -15.283 1.00 97.94 90 LYS A O 1
ATOM 727 N N . ILE A 1 91 ? -0.222 -2.797 -16.889 1.00 98.25 91 ILE A N 1
ATOM 728 C CA . ILE A 1 91 ? -1.141 -3.950 -16.903 1.00 98.25 91 ILE A CA 1
ATOM 729 C C . ILE A 1 91 ? -1.240 -4.612 -15.521 1.00 98.25 91 ILE A C 1
ATOM 731 O O . ILE A 1 91 ? -2.319 -5.045 -15.123 1.00 98.25 91 ILE A O 1
ATOM 735 N N . THR A 1 92 ? -0.132 -4.730 -14.782 1.00 98.31 92 THR A N 1
ATOM 736 C CA . THR A 1 92 ? -0.180 -5.274 -13.417 1.00 98.31 92 THR A CA 1
ATOM 737 C C . THR A 1 92 ? -0.907 -4.320 -12.464 1.00 98.31 92 THR A C 1
ATOM 739 O O . THR A 1 92 ? -1.729 -4.786 -11.681 1.00 98.31 92 THR A O 1
ATOM 742 N N . ALA A 1 93 ? -0.628 -3.015 -12.524 1.00 98.38 93 ALA A N 1
ATOM 743 C CA . ALA A 1 93 ? -1.260 -2.002 -11.682 1.00 98.38 93 ALA A CA 1
ATOM 744 C C . ALA A 1 93 ? -2.778 -1.939 -11.916 1.00 98.38 93 ALA A C 1
ATOM 746 O O . ALA A 1 93 ? -3.530 -1.991 -10.945 1.00 98.38 93 ALA A O 1
ATOM 747 N N . ASP A 1 94 ? -3.222 -1.966 -13.177 1.00 98.38 94 ASP A N 1
ATOM 748 C CA . ASP A 1 94 ? -4.643 -1.969 -13.542 1.00 98.38 94 ASP A CA 1
ATOM 749 C C . ASP A 1 94 ? -5.351 -3.199 -12.993 1.00 98.38 94 ASP A C 1
ATOM 751 O O . ASP A 1 94 ? -6.408 -3.090 -12.385 1.00 98.38 94 ASP A O 1
ATOM 755 N N . ARG A 1 95 ? -4.737 -4.377 -13.141 1.00 98.06 95 ARG A N 1
ATOM 756 C CA . ARG A 1 95 ? -5.299 -5.625 -12.614 1.00 98.06 95 ARG A CA 1
ATOM 757 C C . ARG A 1 95 ? -5.390 -5.621 -11.094 1.00 98.06 95 ARG A C 1
ATOM 759 O O . ARG A 1 95 ? -6.350 -6.156 -10.550 1.00 98.06 95 ARG A O 1
ATOM 766 N N . ILE A 1 96 ? -4.398 -5.053 -10.403 1.00 98.19 96 ILE A N 1
ATOM 767 C CA . ILE A 1 96 ? -4.460 -4.890 -8.945 1.00 98.19 96 ILE A CA 1
ATOM 768 C C . ILE A 1 96 ? -5.612 -3.949 -8.586 1.00 98.19 96 ILE A C 1
ATOM 770 O O . ILE A 1 96 ? -6.418 -4.305 -7.734 1.00 98.19 96 ILE A O 1
ATOM 774 N N . ALA A 1 97 ? -5.703 -2.785 -9.232 1.00 97.94 97 ALA A N 1
ATOM 775 C CA . ALA A 1 97 ? -6.747 -1.796 -8.981 1.00 97.94 97 ALA A CA 1
ATOM 776 C C . ALA A 1 97 ? -8.156 -2.348 -9.249 1.00 97.94 97 ALA A C 1
ATOM 778 O O . ALA A 1 97 ? -9.041 -2.220 -8.411 1.00 97.94 97 ALA A O 1
ATOM 779 N N . GLU A 1 98 ? -8.365 -3.008 -10.386 1.00 97.50 98 GLU A N 1
ATOM 780 C CA . GLU A 1 98 ? -9.643 -3.618 -10.753 1.00 97.50 98 GLU A CA 1
ATOM 781 C C . GLU A 1 98 ? -10.048 -4.710 -9.754 1.00 97.50 98 GLU A C 1
ATOM 783 O O . GLU A 1 98 ? -11.182 -4.725 -9.266 1.00 97.50 98 GLU A O 1
ATOM 788 N N . ALA A 1 99 ? -9.112 -5.597 -9.397 1.00 96.81 99 ALA A N 1
ATOM 789 C CA . ALA A 1 99 ? -9.385 -6.684 -8.467 1.00 96.81 99 ALA A CA 1
ATOM 790 C C . ALA A 1 99 ? -9.676 -6.175 -7.046 1.00 96.81 99 ALA A C 1
ATOM 792 O O . ALA A 1 99 ? -10.610 -6.676 -6.416 1.00 96.81 99 ALA A O 1
ATOM 793 N N . THR A 1 100 ? -8.928 -5.178 -6.547 1.00 96.19 100 THR A N 1
ATOM 794 C CA . THR A 1 100 ? -9.195 -4.591 -5.224 1.00 96.19 100 THR A CA 1
ATOM 795 C C . THR A 1 100 ? -10.516 -3.838 -5.200 1.00 96.19 100 THR A C 1
ATOM 797 O O . THR A 1 100 ? -11.264 -4.010 -4.246 1.00 96.19 100 THR A O 1
ATOM 800 N N . LEU A 1 101 ? -10.840 -3.048 -6.230 1.00 95.81 101 LEU A N 1
ATOM 801 C CA . LEU A 1 101 ? -12.090 -2.284 -6.293 1.00 95.81 101 LEU A CA 1
ATOM 802 C C . LEU A 1 101 ? -13.319 -3.186 -6.348 1.00 95.81 101 LEU A C 1
ATOM 804 O O . LEU A 1 101 ? -14.274 -2.966 -5.608 1.00 95.81 101 LEU A O 1
ATOM 808 N N . THR A 1 102 ? -13.282 -4.216 -7.193 1.00 95.75 102 THR A N 1
ATOM 809 C CA . THR A 1 102 ? -14.421 -5.125 -7.394 1.00 95.75 102 THR A CA 1
ATOM 810 C C . THR A 1 102 ? -14.760 -5.911 -6.127 1.00 95.75 102 THR A C 1
ATOM 812 O O . THR A 1 102 ? -15.915 -6.257 -5.897 1.00 95.75 102 THR A O 1
ATOM 815 N N . ASN A 1 103 ? -13.759 -6.183 -5.286 1.00 94.25 103 ASN A N 1
ATOM 816 C CA . ASN A 1 103 ? -13.886 -7.067 -4.128 1.00 94.25 103 ASN A CA 1
ATOM 817 C C . ASN A 1 103 ? -13.612 -6.367 -2.789 1.00 94.25 103 ASN A C 1
ATOM 819 O O . ASN A 1 103 ? -13.412 -7.043 -1.774 1.00 94.25 103 ASN A O 1
ATOM 823 N N . ALA A 1 104 ? -13.572 -5.033 -2.775 1.00 95.62 104 ALA A N 1
ATOM 824 C CA . ALA A 1 104 ? -13.321 -4.253 -1.572 1.00 95.62 104 ALA A CA 1
ATOM 825 C C . ALA A 1 104 ? -14.371 -4.564 -0.500 1.00 95.62 104 ALA A C 1
ATOM 827 O O . ALA A 1 104 ? -15.575 -4.535 -0.757 1.00 95.62 104 ALA A O 1
ATOM 828 N N . ARG A 1 105 ? -13.916 -4.845 0.725 1.00 94.88 105 ARG A N 1
ATOM 829 C CA . ARG A 1 105 ? -14.793 -5.078 1.879 1.00 94.88 105 ARG A CA 1
ATOM 830 C C . ARG A 1 105 ? -14.560 -4.048 2.969 1.00 94.88 105 ARG A C 1
ATOM 832 O O . ARG A 1 105 ? -13.418 -3.803 3.357 1.00 94.88 105 ARG A O 1
ATOM 839 N N . GLY A 1 106 ? -15.653 -3.481 3.474 1.00 92.69 106 GLY A N 1
ATOM 840 C CA . GLY A 1 106 ? -15.633 -2.465 4.524 1.00 92.69 106 GLY A CA 1
ATOM 841 C C . GLY A 1 106 ? -14.868 -1.194 4.137 1.00 92.69 106 GLY A C 1
ATOM 842 O O . GLY A 1 106 ? -14.314 -1.066 3.044 1.00 92.69 106 GLY A O 1
ATOM 843 N N . ASN A 1 107 ? -14.802 -0.241 5.066 1.00 92.44 107 ASN A N 1
ATOM 844 C CA . ASN A 1 107 ? -14.124 1.035 4.820 1.00 92.44 107 ASN A CA 1
ATOM 845 C C . ASN A 1 107 ? -12.621 0.845 4.578 1.00 92.44 107 ASN A C 1
ATOM 847 O O . ASN A 1 107 ? -12.061 1.444 3.663 1.00 92.44 107 ASN A O 1
ATOM 851 N N . SER A 1 108 ? -11.967 -0.031 5.347 1.00 93.94 108 SER A N 1
ATOM 852 C CA . SER A 1 108 ? -10.531 -0.294 5.208 1.00 93.94 108 SER A CA 1
ATOM 853 C C . SER A 1 108 ? -10.184 -0.902 3.848 1.00 93.94 108 SER A C 1
ATOM 855 O O . SER A 1 108 ? -9.192 -0.499 3.245 1.00 93.94 108 SER A O 1
ATOM 857 N N . GLY A 1 109 ? -11.006 -1.827 3.335 1.00 95.69 109 GLY A N 1
ATOM 858 C CA . GLY A 1 109 ? -10.829 -2.397 2.000 1.00 95.69 109 GLY A CA 1
ATOM 859 C C . GLY A 1 109 ? -11.074 -1.379 0.888 1.00 95.69 109 GLY A C 1
ATOM 860 O O . GLY A 1 109 ? -10.302 -1.340 -0.064 1.00 95.69 109 GLY A O 1
ATOM 861 N N . ILE A 1 110 ? -12.084 -0.510 1.027 1.00 95.94 110 ILE A N 1
ATOM 862 C CA . ILE A 1 110 ? -12.374 0.558 0.054 1.00 95.94 110 ILE A CA 1
ATOM 863 C C . ILE A 1 110 ? -11.220 1.565 -0.020 1.00 95.94 110 ILE A C 1
ATOM 865 O O . ILE A 1 110 ? -10.746 1.863 -1.112 1.00 95.94 110 ILE A O 1
ATOM 869 N N . ILE A 1 111 ? -10.721 2.049 1.122 1.00 96.88 111 ILE A N 1
ATOM 870 C CA . ILE A 1 111 ? -9.579 2.979 1.175 1.00 96.88 111 ILE A CA 1
ATOM 871 C C . ILE A 1 111 ? -8.338 2.334 0.540 1.00 96.88 111 ILE A C 1
ATOM 873 O O . ILE A 1 111 ? -7.660 2.954 -0.280 1.00 96.88 111 ILE A O 1
ATOM 877 N N . PHE A 1 112 ? -8.069 1.067 0.871 1.00 97.31 112 PHE A N 1
ATOM 878 C CA . PHE A 1 112 ? -6.962 0.309 0.291 1.00 97.31 112 PHE A CA 1
ATOM 879 C C . PHE A 1 112 ? -7.116 0.131 -1.227 1.00 97.31 112 PHE A C 1
ATOM 881 O O . PHE A 1 112 ? -6.150 0.296 -1.967 1.00 97.31 112 PHE A O 1
ATOM 888 N N . ALA A 1 113 ? -8.323 -0.154 -1.718 1.00 97.94 113 ALA A N 1
ATOM 889 C CA . ALA A 1 113 ? -8.594 -0.263 -3.148 1.00 97.94 113 ALA A CA 1
ATOM 890 C C . ALA A 1 113 ? -8.400 1.075 -3.877 1.00 97.94 113 ALA A C 1
ATOM 892 O O . ALA A 1 113 ? -7.766 1.120 -4.931 1.00 97.94 113 ALA A O 1
ATOM 893 N N . GLN A 1 114 ? -8.866 2.177 -3.283 1.00 98.12 114 GLN A N 1
ATOM 894 C CA . GLN A 1 114 ? -8.729 3.521 -3.848 1.00 98.12 114 GLN A CA 1
ATOM 895 C C . GLN A 1 114 ? -7.273 3.987 -3.922 1.00 98.12 114 GLN A C 1
ATOM 897 O O . GLN A 1 114 ? -6.906 4.686 -4.864 1.00 98.12 114 GLN A O 1
ATOM 902 N N . PHE A 1 115 ? -6.413 3.531 -3.007 1.00 98.31 115 PHE A N 1
ATOM 903 C CA . PHE A 1 115 ? -4.968 3.732 -3.119 1.00 98.31 115 PHE A CA 1
ATOM 904 C C . PHE A 1 115 ? -4.398 3.122 -4.410 1.00 98.31 115 PHE A C 1
ATOM 906 O O . PHE A 1 115 ? -3.712 3.810 -5.166 1.00 98.31 115 PHE A O 1
ATOM 913 N N . PHE A 1 116 ? -4.707 1.854 -4.707 1.00 98.25 116 PHE A N 1
ATOM 914 C CA . PHE A 1 116 ? -4.220 1.206 -5.932 1.00 98.25 116 PHE A CA 1
ATOM 915 C C . PHE A 1 116 ? -4.864 1.759 -7.194 1.00 98.25 116 PHE A C 1
ATOM 917 O O . PHE A 1 116 ? -4.184 1.881 -8.210 1.00 98.25 116 PHE A O 1
ATOM 924 N N . TYR A 1 117 ? -6.145 2.114 -7.127 1.00 98.38 117 TYR A N 1
ATOM 925 C CA . TYR A 1 117 ? -6.834 2.776 -8.226 1.00 98.38 117 TYR A CA 1
ATOM 926 C C . TYR A 1 117 ? -6.183 4.115 -8.574 1.00 98.38 117 TYR A C 1
ATOM 928 O O . TYR A 1 117 ? -5.819 4.338 -9.727 1.00 98.38 117 TYR A O 1
ATOM 936 N N . GLY A 1 118 ? -5.941 4.960 -7.567 1.00 98.25 118 GLY A N 1
ATOM 937 C CA . GLY A 1 118 ? -5.225 6.217 -7.747 1.00 98.25 118 GLY A CA 1
ATOM 938 C C . GLY A 1 118 ? -3.811 6.002 -8.280 1.00 98.25 118 GLY A C 1
ATOM 939 O O . GLY A 1 118 ? -3.402 6.683 -9.213 1.00 98.25 118 GLY A O 1
ATOM 940 N N . LEU A 1 119 ? -3.071 5.021 -7.752 1.00 97.31 119 LEU A N 1
ATOM 941 C CA . LEU A 1 119 ? -1.733 4.708 -8.255 1.00 97.31 119 LEU A CA 1
ATOM 942 C C . LEU A 1 119 ? -1.783 4.316 -9.741 1.00 97.31 119 LEU A C 1
ATOM 944 O O . LEU A 1 119 ? -1.075 4.911 -10.544 1.00 97.31 119 LEU A O 1
ATOM 948 N N . SER A 1 120 ? -2.659 3.383 -10.126 1.00 98.00 120 SER A N 1
ATOM 949 C CA . SER A 1 120 ? -2.761 2.922 -11.518 1.00 98.00 120 SER A CA 1
ATOM 950 C C . SER A 1 120 ? -3.137 4.042 -12.489 1.00 98.00 120 SER A C 1
ATOM 952 O O . SER A 1 120 ? -2.523 4.172 -13.552 1.00 98.00 120 SER A O 1
ATOM 954 N N . ASN A 1 121 ? -4.104 4.883 -12.108 1.00 97.81 121 ASN A N 1
ATOM 955 C CA . ASN A 1 121 ? -4.552 6.003 -12.933 1.00 97.81 121 ASN A CA 1
ATOM 956 C C . ASN A 1 121 ? -3.463 7.064 -13.123 1.00 97.81 121 ASN A C 1
ATOM 958 O O . ASN A 1 121 ? -3.350 7.646 -14.200 1.00 97.81 121 ASN A O 1
ATOM 962 N N . GLU A 1 122 ? -2.647 7.309 -12.099 1.00 97.94 122 GLU A N 1
ATOM 963 C CA . GLU A 1 122 ? -1.682 8.409 -12.102 1.00 97.94 122 GLU A CA 1
ATOM 964 C C . GLU A 1 122 ? -0.294 8.015 -12.622 1.00 97.94 122 GLU A C 1
ATOM 966 O O . GLU A 1 122 ? 0.510 8.890 -12.953 1.00 97.94 122 GLU A O 1
ATOM 971 N N . THR A 1 123 ? 0.022 6.717 -12.704 1.00 92.00 123 THR A N 1
ATOM 972 C CA . THR A 1 123 ? 1.335 6.255 -13.177 1.00 92.00 123 THR A CA 1
ATOM 973 C C . THR A 1 123 ? 1.489 6.298 -14.703 1.00 92.00 123 THR A C 1
ATOM 975 O O . THR A 1 123 ? 2.617 6.398 -15.175 1.00 92.00 123 THR A O 1
ATOM 978 N N . GLY A 1 124 ? 0.406 6.299 -15.487 1.00 90.19 124 GLY A N 1
ATOM 979 C CA . GLY A 1 124 ? 0.456 6.333 -16.958 1.00 90.19 124 GLY A CA 1
ATOM 980 C C . GLY A 1 124 ? 0.824 4.993 -17.623 1.00 90.19 124 GLY A C 1
ATOM 981 O O . GLY A 1 124 ? 1.006 3.966 -16.969 1.00 90.19 124 GLY A O 1
ATOM 982 N N . GLU A 1 125 ? 0.929 4.990 -18.955 1.00 95.31 125 GLU A N 1
ATOM 983 C CA . GLU A 1 125 ? 1.047 3.775 -19.785 1.00 95.31 125 GLU A CA 1
ATOM 984 C C . GLU A 1 125 ? 2.497 3.266 -19.936 1.00 95.31 125 GLU A C 1
ATOM 986 O O . GLU A 1 125 ? 3.051 3.203 -21.036 1.00 95.31 125 GLU A O 1
ATOM 991 N N . PHE A 1 126 ? 3.143 2.893 -18.825 1.00 96.00 126 PHE A N 1
ATOM 992 C CA . PHE A 1 126 ? 4.538 2.431 -18.832 1.00 96.00 126 PHE A CA 1
ATOM 993 C C . PHE A 1 126 ? 4.710 0.914 -18.634 1.00 96.00 126 PHE A C 1
ATOM 995 O O . PHE A 1 126 ? 3.949 0.232 -17.937 1.00 96.00 126 PHE A O 1
ATOM 1002 N N . ARG A 1 127 ? 5.772 0.353 -19.239 1.00 96.81 127 ARG A N 1
ATOM 1003 C CA . ARG A 1 127 ? 6.190 -1.045 -18.998 1.00 96.81 127 ARG A CA 1
ATOM 1004 C C . ARG A 1 127 ? 6.981 -1.201 -17.698 1.00 96.81 127 ARG A C 1
ATOM 1006 O O . ARG A 1 127 ? 6.835 -2.232 -17.050 1.00 96.81 127 ARG A O 1
ATOM 1013 N N . SER A 1 128 ? 7.763 -0.200 -17.323 1.00 98.06 128 SER A N 1
ATOM 1014 C CA . SER A 1 128 ? 8.466 -0.073 -16.045 1.00 98.06 128 SER A CA 1
ATOM 1015 C C . SER A 1 128 ? 8.386 1.377 -15.584 1.00 98.06 128 SER A C 1
ATOM 1017 O O . SER A 1 128 ? 8.166 2.271 -16.402 1.00 98.06 128 SER A O 1
ATOM 1019 N N . VAL A 1 129 ? 8.524 1.610 -14.281 1.00 98.06 129 VAL A N 1
ATOM 1020 C CA . VAL A 1 129 ? 8.443 2.955 -13.703 1.00 98.06 129 VAL A CA 1
ATOM 1021 C C . VAL A 1 129 ? 9.713 3.290 -12.944 1.00 98.06 129 VAL A C 1
ATOM 1023 O O . VAL A 1 129 ? 10.249 2.479 -12.188 1.00 98.06 129 VAL A O 1
ATOM 1026 N N . THR A 1 130 ? 10.193 4.507 -13.150 1.00 97.94 130 THR A N 1
ATOM 1027 C CA . THR A 1 130 ? 11.313 5.089 -12.410 1.00 97.94 130 THR A CA 1
ATOM 1028 C C . THR A 1 130 ? 10.870 5.534 -11.015 1.00 97.94 130 THR A C 1
ATOM 1030 O O . THR A 1 130 ? 9.678 5.712 -10.749 1.00 97.94 130 THR A O 1
ATOM 1033 N N . LEU A 1 131 ? 11.834 5.808 -10.131 1.00 97.94 131 LEU A N 1
ATOM 1034 C CA . LEU A 1 131 ? 11.574 6.372 -8.800 1.00 97.94 131 LEU A CA 1
ATOM 1035 C C . LEU A 1 131 ? 10.752 7.668 -8.867 1.00 97.94 131 LEU A C 1
ATOM 1037 O O . LEU A 1 131 ? 9.862 7.886 -8.050 1.00 97.94 131 LEU A O 1
ATOM 1041 N N . LYS A 1 132 ? 11.045 8.529 -9.852 1.00 97.31 132 LYS A N 1
ATOM 1042 C CA . LYS A 1 132 ? 10.354 9.811 -10.035 1.00 97.31 132 LYS A CA 1
ATOM 1043 C C . LYS A 1 132 ? 8.889 9.603 -10.424 1.00 97.31 132 LYS A C 1
ATOM 1045 O O . LYS A 1 132 ? 8.021 10.190 -9.789 1.00 97.31 132 LYS A O 1
ATOM 1050 N N . GLN A 1 133 ? 8.620 8.743 -11.408 1.00 97.88 133 GLN A N 1
ATOM 1051 C CA . GLN A 1 133 ? 7.252 8.423 -11.842 1.00 97.88 133 GLN A CA 1
ATOM 1052 C C . GLN A 1 133 ? 6.444 7.753 -10.725 1.00 97.88 133 GLN A C 1
ATOM 1054 O O . GLN A 1 133 ? 5.274 8.076 -10.519 1.00 97.88 133 GLN A O 1
ATOM 1059 N N . PHE A 1 134 ? 7.073 6.854 -9.962 1.00 98.06 134 PHE A N 1
ATOM 1060 C CA . PHE A 1 134 ? 6.441 6.250 -8.793 1.00 98.06 134 PHE A CA 1
ATOM 1061 C C . PHE A 1 134 ? 6.096 7.301 -7.731 1.00 98.06 134 PHE A C 1
ATOM 1063 O O . PHE A 1 134 ? 4.960 7.353 -7.279 1.00 98.06 134 PHE A O 1
ATOM 1070 N N . ALA A 1 135 ? 7.035 8.183 -7.378 1.00 98.38 135 ALA A N 1
ATOM 1071 C CA . ALA A 1 135 ? 6.790 9.241 -6.401 1.00 98.38 135 ALA A CA 1
ATOM 1072 C C . ALA A 1 135 ? 5.679 10.210 -6.844 1.00 98.38 135 ALA A C 1
ATOM 1074 O O . ALA A 1 135 ? 4.830 10.580 -6.040 1.00 98.38 135 ALA A O 1
ATOM 1075 N N . GLU A 1 136 ? 5.661 10.603 -8.120 1.00 98.12 136 GLU A N 1
ATOM 1076 C CA . GLU A 1 136 ? 4.630 11.484 -8.680 1.00 98.12 136 GLU A CA 1
ATOM 1077 C C . GLU A 1 136 ? 3.241 10.836 -8.653 1.00 98.12 136 GLU A C 1
ATOM 1079 O O . GLU A 1 136 ? 2.280 11.468 -8.213 1.00 98.12 136 GLU A O 1
ATOM 1084 N N . SER A 1 137 ? 3.131 9.577 -9.081 1.00 97.94 137 SER A N 1
ATOM 1085 C CA . SER A 1 137 ? 1.854 8.853 -9.060 1.00 97.94 137 SER A CA 1
ATOM 1086 C C . SER A 1 137 ? 1.366 8.566 -7.643 1.00 97.94 137 SER A C 1
ATOM 1088 O O . SER A 1 137 ? 0.183 8.739 -7.358 1.00 97.94 137 SER A O 1
ATOM 1090 N N . LEU A 1 138 ? 2.273 8.235 -6.723 1.00 98.00 138 LEU A N 1
ATOM 1091 C CA . LEU A 1 138 ? 1.954 8.043 -5.314 1.00 98.00 138 LEU A CA 1
ATOM 1092 C C . LEU A 1 138 ? 1.350 9.310 -4.689 1.00 98.00 138 LEU A C 1
ATOM 1094 O O . LEU A 1 138 ? 0.297 9.229 -4.064 1.00 98.00 138 LEU A O 1
ATOM 1098 N N . THR A 1 139 ? 1.951 10.486 -4.891 1.00 98.19 139 THR A N 1
ATOM 1099 C CA . THR A 1 139 ? 1.397 11.753 -4.375 1.00 98.19 139 THR A CA 1
ATOM 1100 C C . THR A 1 139 ? 0.031 12.068 -4.955 1.00 98.19 139 THR A C 1
ATOM 1102 O O . THR A 1 139 ? -0.871 12.461 -4.220 1.00 98.19 139 THR A O 1
ATOM 1105 N N . LYS A 1 140 ? -0.155 11.870 -6.262 1.00 98.19 140 LYS A N 1
ATOM 1106 C CA . LYS A 1 140 ? -1.451 12.124 -6.896 1.00 98.19 140 LYS A CA 1
ATOM 1107 C C . LYS A 1 140 ? -2.522 11.118 -6.461 1.00 98.19 140 LYS A C 1
ATOM 1109 O O . LYS A 1 140 ? -3.682 11.502 -6.354 1.00 98.19 140 LYS A O 1
ATOM 1114 N N . SER A 1 141 ? -2.143 9.883 -6.115 1.00 97.50 141 SER A N 1
ATOM 1115 C CA . SER A 1 141 ? -3.072 8.854 -5.618 1.00 97.50 141 SER A CA 1
ATOM 1116 C C . SER A 1 141 ? -3.763 9.228 -4.298 1.00 97.50 141 SER A C 1
ATOM 1118 O O . SER A 1 141 ? -4.863 8.751 -4.022 1.00 97.50 141 SER A O 1
ATOM 1120 N N . VAL A 1 142 ? -3.168 10.124 -3.497 1.00 97.81 142 VAL A N 1
ATOM 1121 C CA . VAL A 1 142 ? -3.722 10.551 -2.199 1.00 97.81 142 VAL A CA 1
ATOM 1122 C C . VAL A 1 142 ? -5.110 11.178 -2.355 1.00 97.81 142 VAL A C 1
ATOM 1124 O O . VAL A 1 142 ? -5.970 10.977 -1.500 1.00 97.81 142 VAL A O 1
ATOM 1127 N N . SER A 1 143 ? -5.376 11.891 -3.455 1.00 97.12 143 SER A N 1
ATOM 1128 C CA . SER A 1 143 ? -6.688 12.510 -3.689 1.00 97.12 143 SER A CA 1
ATOM 1129 C C . SER A 1 143 ? -7.811 11.472 -3.821 1.00 97.12 143 SER A C 1
ATOM 1131 O O . SER A 1 143 ? -8.892 11.681 -3.275 1.00 97.12 143 SER A O 1
ATOM 1133 N N . TYR A 1 144 ? -7.539 10.328 -4.456 1.00 97.81 144 TYR A N 1
ATOM 1134 C CA . TYR A 1 144 ? -8.479 9.210 -4.602 1.00 97.81 144 TYR A CA 1
ATOM 1135 C C . TYR A 1 144 ? -8.790 8.565 -3.251 1.00 97.81 144 TYR A C 1
ATOM 1137 O O . TYR A 1 144 ? -9.941 8.278 -2.934 1.00 97.81 144 TYR A O 1
ATOM 1145 N N . VAL A 1 145 ? -7.756 8.390 -2.427 1.00 96.00 145 VAL A N 1
ATOM 1146 C CA . VAL A 1 145 ? -7.856 7.831 -1.073 1.00 96.00 145 VAL A CA 1
ATOM 1147 C C . VAL A 1 145 ? -8.722 8.707 -0.170 1.00 96.00 145 VAL A C 1
ATOM 1149 O O . VAL A 1 145 ? -9.563 8.195 0.562 1.00 96.00 145 VAL A O 1
ATOM 1152 N N . TYR A 1 146 ? -8.551 10.027 -0.240 1.00 95.06 146 TYR A N 1
ATOM 1153 C CA . TYR A 1 146 ? -9.375 10.969 0.513 1.00 95.06 146 TYR A CA 1
ATOM 1154 C C . TYR A 1 146 ? -10.818 10.979 -0.025 1.00 95.06 146 TYR A C 1
ATOM 1156 O O . TYR A 1 146 ? -11.758 10.778 0.741 1.00 95.06 146 TYR A O 1
ATOM 1164 N N . ALA A 1 147 ? -11.000 11.054 -1.347 1.00 94.31 147 ALA A N 1
ATOM 1165 C CA . ALA A 1 147 ? -12.321 11.015 -1.982 1.00 94.31 147 ALA A CA 1
ATOM 1166 C C . ALA A 1 147 ? -13.117 9.717 -1.719 1.00 94.31 147 ALA A C 1
ATOM 1168 O O . ALA A 1 147 ? -14.335 9.703 -1.893 1.00 94.31 147 ALA A O 1
ATOM 1169 N N . ALA A 1 148 ? -12.454 8.641 -1.280 1.00 90.25 148 ALA A N 1
ATOM 1170 C CA . ALA A 1 148 ? -13.068 7.359 -0.943 1.00 90.25 148 ALA A CA 1
ATOM 1171 C C . ALA A 1 148 ? -14.037 7.418 0.249 1.00 90.25 148 ALA A C 1
ATOM 1173 O O . ALA A 1 148 ? -14.881 6.533 0.398 1.00 90.25 148 ALA A O 1
ATOM 1174 N N . VAL A 1 149 ? -13.892 8.413 1.130 1.00 87.19 149 VAL A N 1
ATOM 1175 C CA . VAL A 1 149 ? -14.670 8.513 2.366 1.00 87.19 149 VAL A CA 1
ATOM 1176 C C . VAL A 1 149 ? -15.445 9.823 2.433 1.00 87.19 149 VAL A C 1
ATOM 1178 O O . VAL A 1 149 ? -14.933 10.894 2.133 1.00 87.19 149 VAL A O 1
ATOM 1181 N N . ALA A 1 150 ? -16.690 9.756 2.909 1.00 82.81 150 ALA A N 1
ATOM 1182 C CA . ALA A 1 150 ? -17.532 10.947 3.046 1.00 82.81 150 ALA A CA 1
ATOM 1183 C C . ALA A 1 150 ? -16.978 11.955 4.071 1.00 82.81 150 ALA A C 1
ATOM 1185 O O . ALA A 1 150 ? -17.161 13.164 3.931 1.00 82.81 150 ALA A O 1
ATOM 1186 N N . LYS A 1 151 ? -16.304 11.462 5.117 1.00 85.88 151 LYS A N 1
ATOM 1187 C CA . LYS A 1 151 ? -15.689 12.288 6.156 1.00 85.88 151 LYS A CA 1
ATOM 1188 C C . LYS A 1 151 ? -14.253 11.849 6.390 1.00 85.88 151 LYS A C 1
ATOM 1190 O O . LYS A 1 151 ? -14.005 10.789 6.958 1.00 85.88 151 LYS A O 1
ATOM 1195 N N . HIS A 1 152 ? -13.323 12.708 5.997 1.00 88.25 152 HIS A N 1
ATOM 1196 C CA . HIS A 1 152 ? -11.907 12.537 6.287 1.00 88.25 152 HIS A CA 1
ATOM 1197 C C . HIS A 1 152 ? -11.668 12.613 7.793 1.00 88.25 152 HIS A C 1
ATOM 1199 O O . HIS A 1 152 ? -12.126 13.546 8.461 1.00 88.25 152 HIS A O 1
ATOM 1205 N N . VAL A 1 153 ? -10.942 11.634 8.323 1.00 92.81 153 VAL A N 1
ATOM 1206 C CA . VAL A 1 153 ? -10.534 11.615 9.725 1.00 92.81 153 VAL A CA 1
ATOM 1207 C C . VAL A 1 153 ? -9.026 11.438 9.780 1.00 92.81 153 VAL A C 1
ATOM 1209 O O . VAL A 1 153 ? -8.498 10.394 9.398 1.00 92.81 153 VAL A O 1
ATOM 1212 N N . GLU A 1 154 ? -8.337 12.476 10.243 1.00 94.88 154 GLU A N 1
ATOM 1213 C CA . GLU A 1 154 ? -6.904 12.409 10.511 1.00 94.88 154 GLU A CA 1
ATOM 1214 C C . GLU A 1 154 ? -6.620 11.508 11.724 1.00 94.88 154 GLU A C 1
ATOM 1216 O O . GLU A 1 154 ? -7.441 11.378 12.630 1.00 94.88 154 GLU A O 1
ATOM 1221 N N . GLY A 1 155 ? -5.450 10.873 11.740 1.00 96.31 155 GLY A N 1
ATOM 1222 C CA . GLY A 1 155 ? -5.118 9.800 12.677 1.00 96.31 155 GLY A CA 1
ATOM 1223 C C . GLY A 1 155 ? -5.607 8.417 12.239 1.00 96.31 155 GLY A C 1
ATOM 1224 O O . GLY A 1 155 ? -5.660 7.519 13.069 1.00 96.31 155 GLY A O 1
ATOM 1225 N N . THR A 1 156 ? -5.936 8.237 10.957 1.00 97.19 156 THR A N 1
ATOM 1226 C CA . THR A 1 156 ? -6.337 6.948 10.360 1.00 97.19 156 THR A CA 1
ATOM 1227 C C . THR A 1 156 ? -5.372 6.531 9.244 1.00 97.19 156 THR A C 1
ATOM 1229 O O . THR A 1 156 ? -4.381 7.219 8.978 1.00 97.19 156 THR A O 1
ATOM 1232 N N . MET A 1 157 ? -5.679 5.435 8.540 1.00 97.44 157 MET A N 1
ATOM 1233 C CA . MET A 1 157 ? -4.989 5.017 7.310 1.00 97.44 157 MET A CA 1
ATOM 1234 C C . MET A 1 157 ? -4.769 6.169 6.308 1.00 97.44 157 MET A C 1
ATOM 1236 O O . MET A 1 157 ? -3.721 6.208 5.669 1.00 97.44 157 MET A O 1
ATOM 1240 N N . LEU A 1 158 ? -5.698 7.132 6.212 1.00 97.75 158 LEU A N 1
ATOM 1241 C CA . LEU A 1 158 ? -5.582 8.295 5.319 1.00 97.75 158 LEU A CA 1
ATOM 1242 C C . LEU A 1 158 ? -4.328 9.127 5.620 1.00 97.75 158 LEU A C 1
ATOM 1244 O O . LEU A 1 158 ? -3.550 9.433 4.717 1.00 97.75 158 LEU A O 1
ATOM 1248 N N . THR A 1 159 ? -4.104 9.431 6.901 1.00 98.12 159 THR A N 1
ATOM 1249 C C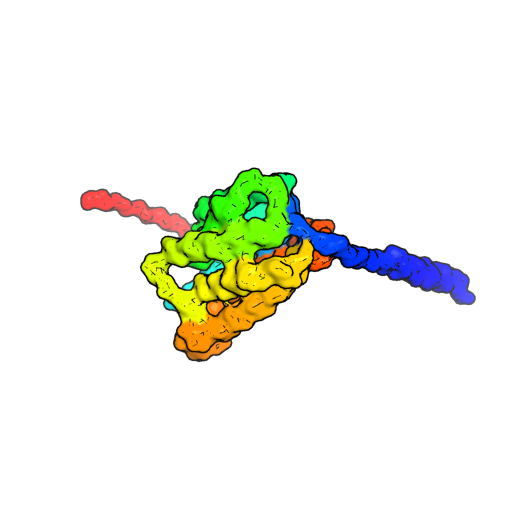A . THR A 1 159 ? -2.945 10.200 7.373 1.00 98.12 159 THR A CA 1
ATOM 1250 C C . THR A 1 159 ? -1.647 9.473 7.063 1.00 98.12 159 THR A C 1
ATOM 1252 O O . THR A 1 159 ? -0.704 10.080 6.571 1.00 98.12 159 THR A O 1
ATOM 1255 N N . VAL A 1 160 ? -1.609 8.159 7.301 1.00 98.69 160 VAL A N 1
ATOM 1256 C CA . VAL A 1 160 ? -0.405 7.350 7.070 1.00 98.69 160 VAL A CA 1
ATOM 1257 C C . VAL A 1 160 ? -0.061 7.264 5.581 1.00 98.69 160 VAL A C 1
ATOM 1259 O O . VAL A 1 160 ? 1.108 7.394 5.219 1.00 98.69 160 VAL A O 1
ATOM 1262 N N . ILE A 1 161 ? -1.063 7.096 4.711 1.00 98.56 161 ILE A N 1
ATOM 1263 C CA . ILE A 1 161 ? -0.874 7.111 3.253 1.00 98.56 161 ILE A CA 1
ATOM 1264 C C . ILE A 1 161 ? -0.341 8.472 2.797 1.00 98.56 161 ILE A C 1
ATOM 1266 O O . ILE A 1 161 ? 0.624 8.527 2.032 1.00 98.56 161 ILE A O 1
ATOM 1270 N N . LYS A 1 162 ? -0.943 9.563 3.281 1.00 98.56 162 LYS A N 1
ATOM 1271 C CA . LYS A 1 162 ? -0.534 10.926 2.938 1.00 98.56 162 LYS A CA 1
ATOM 1272 C C . LYS A 1 162 ? 0.893 11.228 3.397 1.00 98.56 162 LYS A C 1
ATOM 1274 O O . LYS A 1 162 ? 1.703 11.642 2.576 1.00 98.56 162 LYS A O 1
ATOM 1279 N N . ASP A 1 163 ? 1.222 10.966 4.662 1.00 98.75 163 ASP A N 1
ATOM 1280 C CA . ASP A 1 163 ? 2.556 11.227 5.219 1.00 98.75 163 ASP A CA 1
ATOM 1281 C C . ASP A 1 163 ? 3.645 10.457 4.449 1.00 98.75 163 ASP A C 1
ATOM 1283 O O . ASP A 1 163 ? 4.728 10.983 4.179 1.00 98.75 163 ASP A O 1
ATOM 1287 N N . PHE A 1 164 ? 3.350 9.216 4.047 1.00 98.75 164 PHE A N 1
ATOM 1288 C CA . PHE A 1 164 ? 4.236 8.419 3.202 1.00 98.75 164 PHE A CA 1
ATOM 1289 C C . PHE A 1 164 ? 4.406 9.025 1.807 1.00 98.75 164 PHE A C 1
ATOM 1291 O O . PHE A 1 164 ? 5.537 9.200 1.351 1.00 98.75 164 PHE A O 1
ATOM 1298 N N . ALA A 1 165 ? 3.309 9.378 1.137 1.00 98.69 165 ALA A N 1
ATOM 1299 C CA . ALA A 1 165 ? 3.346 9.963 -0.197 1.00 98.69 165 ALA A CA 1
ATOM 1300 C C . ALA A 1 165 ? 4.083 11.314 -0.226 1.00 98.69 165 ALA A C 1
ATOM 1302 O O . ALA A 1 165 ? 4.937 11.531 -1.090 1.00 98.69 165 ALA A O 1
ATOM 1303 N N . ASP A 1 166 ? 3.812 12.186 0.748 1.00 98.75 166 ASP A N 1
ATOM 1304 C CA . ASP A 1 166 ? 4.466 13.487 0.902 1.00 98.75 166 ASP A CA 1
ATOM 1305 C C . ASP A 1 166 ? 5.976 13.318 1.116 1.00 98.75 166 ASP A C 1
ATOM 1307 O O . ASP A 1 166 ? 6.786 13.989 0.464 1.00 98.75 166 ASP A O 1
ATOM 1311 N N . TYR A 1 167 ? 6.378 12.372 1.973 1.00 98.75 167 TYR A N 1
ATOM 1312 C CA . TYR A 1 167 ? 7.788 12.070 2.201 1.00 98.75 167 TYR A CA 1
ATOM 1313 C C . TYR A 1 167 ? 8.481 11.547 0.943 1.00 98.75 167 TYR A C 1
ATOM 1315 O O . TYR A 1 167 ? 9.533 12.073 0.564 1.00 98.75 167 TYR A O 1
ATOM 1323 N N . ILE A 1 168 ? 7.916 10.522 0.295 1.00 98.56 168 ILE A N 1
ATOM 1324 C CA . ILE A 1 168 ? 8.502 9.912 -0.904 1.00 98.56 168 ILE A CA 1
ATOM 1325 C C . ILE A 1 168 ? 8.675 10.962 -1.995 1.00 98.56 168 ILE A C 1
ATOM 1327 O O . ILE A 1 168 ? 9.738 11.038 -2.610 1.00 98.56 168 ILE A O 1
ATOM 1331 N N . TYR A 1 169 ? 7.686 11.833 -2.187 1.00 98.56 169 TYR A N 1
ATOM 1332 C CA . TYR A 1 169 ? 7.800 12.936 -3.125 1.00 98.56 169 TYR A CA 1
ATOM 1333 C C . TYR A 1 169 ? 8.915 13.893 -2.731 1.00 98.56 169 TYR A C 1
ATOM 1335 O O . TYR A 1 169 ? 9.849 14.073 -3.510 1.00 98.56 169 TYR A O 1
ATOM 1343 N N . ALA A 1 170 ? 8.883 14.472 -1.531 1.00 98.44 170 ALA A N 1
ATOM 1344 C CA . ALA A 1 170 ? 9.868 15.464 -1.102 1.00 98.44 170 ALA A CA 1
ATOM 1345 C C . ALA A 1 170 ? 11.317 14.939 -1.131 1.00 98.44 170 ALA A C 1
ATOM 1347 O O . ALA A 1 170 ? 12.258 15.700 -1.360 1.00 98.44 170 ALA A O 1
ATOM 1348 N N . SER A 1 171 ? 11.508 13.635 -0.920 1.00 97.81 171 SER A N 1
ATOM 1349 C CA . SER A 1 171 ? 12.823 12.994 -0.859 1.00 97.81 171 SER A CA 1
ATOM 1350 C C . SER A 1 171 ? 13.235 12.251 -2.134 1.00 97.81 171 SER A C 1
ATOM 1352 O O . SER A 1 171 ? 14.366 11.779 -2.195 1.00 97.81 171 SER A O 1
ATOM 1354 N N . ARG A 1 172 ? 12.400 12.203 -3.185 1.00 96.00 172 ARG A N 1
ATOM 1355 C CA . ARG A 1 172 ? 12.630 11.389 -4.401 1.00 96.00 172 ARG A CA 1
ATOM 1356 C C . ARG A 1 172 ? 13.995 11.573 -5.071 1.00 96.00 172 ARG A C 1
ATOM 1358 O O . ARG A 1 172 ? 14.526 10.626 -5.633 1.00 96.00 172 ARG A O 1
ATOM 1365 N N . HIS A 1 173 ? 14.576 12.772 -4.999 1.00 96.25 173 HIS A N 1
ATOM 1366 C CA . HIS A 1 173 ? 15.885 13.085 -5.590 1.00 96.25 173 HIS A CA 1
ATOM 1367 C C . HIS A 1 173 ? 17.082 12.621 -4.743 1.00 96.25 173 HIS A C 1
ATOM 1369 O O . HIS A 1 173 ? 18.217 12.717 -5.196 1.00 96.25 173 HIS A O 1
ATOM 1375 N N . LYS A 1 174 ? 16.844 12.136 -3.518 1.00 97.00 174 LYS A N 1
ATOM 1376 C CA . LYS A 1 174 ? 17.876 11.622 -2.605 1.00 97.00 174 LYS A CA 1
ATOM 1377 C C . LYS A 1 174 ? 18.152 10.129 -2.796 1.00 97.00 174 LYS A C 1
ATOM 1379 O O . LYS A 1 174 ? 19.070 9.609 -2.172 1.00 97.00 174 LYS A O 1
ATOM 1384 N N . PHE A 1 175 ? 17.359 9.442 -3.618 1.00 97.19 175 PHE A N 1
ATOM 1385 C CA . PHE A 1 175 ? 17.439 7.996 -3.807 1.00 97.19 175 PHE A CA 1
ATOM 1386 C C . PHE A 1 175 ? 17.899 7.634 -5.217 1.00 97.19 175 PHE A C 1
ATOM 1388 O O . PHE A 1 175 ? 17.488 8.254 -6.196 1.00 97.19 175 PHE A O 1
ATOM 1395 N N . SER A 1 176 ? 18.712 6.585 -5.305 1.00 96.50 176 SER A N 1
ATOM 1396 C CA . SER A 1 176 ? 19.157 5.962 -6.557 1.00 96.50 176 SER A CA 1
ATOM 1397 C C . SER A 1 176 ? 18.359 4.715 -6.937 1.00 96.50 176 SER A C 1
ATOM 1399 O O . SER A 1 176 ? 18.430 4.266 -8.076 1.00 96.50 176 SER A O 1
ATOM 1401 N N . ASP A 1 177 ? 17.625 4.134 -5.987 1.00 97.31 177 ASP A N 1
ATOM 1402 C CA . ASP A 1 177 ? 16.955 2.840 -6.114 1.00 97.31 177 ASP A CA 1
ATOM 1403 C C . ASP A 1 177 ? 15.736 2.726 -5.175 1.00 97.31 177 ASP A C 1
ATOM 1405 O O . ASP A 1 177 ? 15.608 3.437 -4.170 1.00 97.31 177 ASP A O 1
ATOM 1409 N N . PHE A 1 178 ? 14.823 1.814 -5.514 1.00 97.50 178 PHE A N 1
ATOM 1410 C CA . PHE A 1 178 ? 13.610 1.523 -4.752 1.00 97.50 178 PHE A CA 1
ATOM 1411 C C . PHE A 1 178 ? 13.902 0.899 -3.385 1.00 97.50 178 PHE A C 1
ATOM 1413 O O . PHE A 1 178 ? 13.101 1.071 -2.470 1.00 97.50 178 PHE A O 1
ATOM 1420 N N . ASN A 1 179 ? 15.029 0.200 -3.216 1.00 96.00 179 ASN A N 1
ATOM 1421 C CA . ASN A 1 179 ? 15.402 -0.415 -1.943 1.00 96.00 179 ASN A CA 1
ATOM 1422 C C . ASN A 1 179 ? 15.544 0.653 -0.850 1.00 96.00 179 ASN A C 1
ATOM 1424 O O . ASN A 1 179 ? 14.870 0.596 0.181 1.00 96.00 179 ASN A O 1
ATOM 1428 N N . ASN A 1 180 ? 16.364 1.670 -1.111 1.00 97.00 180 ASN A N 1
ATOM 1429 C CA . ASN A 1 180 ? 16.614 2.774 -0.189 1.00 97.00 180 ASN A CA 1
ATOM 1430 C C . ASN A 1 180 ? 15.391 3.687 -0.027 1.00 97.00 180 ASN A C 1
ATOM 1432 O O . ASN A 1 180 ? 15.077 4.102 1.094 1.00 97.00 180 ASN A O 1
ATOM 1436 N N . MET A 1 181 ? 14.671 3.957 -1.122 1.00 98.06 181 MET A N 1
ATOM 1437 C CA . MET A 1 181 ? 13.440 4.752 -1.097 1.00 98.06 181 MET A CA 1
ATOM 1438 C C . MET A 1 181 ? 12.371 4.113 -0.197 1.00 98.06 181 MET A C 1
ATOM 1440 O O . MET A 1 181 ? 11.833 4.776 0.689 1.00 98.06 181 MET A O 1
ATOM 1444 N N . LEU A 1 182 ? 12.083 2.820 -0.386 1.00 97.44 182 LEU A N 1
ATOM 1445 C CA . LEU A 1 182 ? 11.048 2.115 0.375 1.00 97.44 182 LEU A CA 1
ATOM 1446 C C . LEU A 1 182 ? 11.473 1.844 1.819 1.00 97.44 182 LEU A C 1
ATOM 1448 O O . LEU A 1 182 ? 10.643 1.961 2.714 1.00 97.44 182 LEU A O 1
ATOM 1452 N N . THR A 1 183 ? 12.756 1.559 2.067 1.00 96.81 183 THR A N 1
ATOM 1453 C CA . THR A 1 183 ? 13.288 1.426 3.435 1.00 96.81 183 THR A CA 1
ATOM 1454 C C . THR A 1 183 ? 13.123 2.734 4.210 1.00 96.81 183 THR A C 1
ATOM 1456 O O . THR A 1 183 ? 12.612 2.733 5.326 1.00 96.81 183 THR A O 1
ATOM 1459 N N . SER A 1 184 ? 13.467 3.872 3.600 1.00 98.06 184 SER A N 1
ATOM 1460 C CA . SER A 1 184 ? 13.334 5.173 4.266 1.00 98.06 184 SER A CA 1
ATOM 1461 C C . SER A 1 184 ? 11.870 5.587 4.442 1.00 98.06 184 SER A C 1
ATOM 1463 O O . SER A 1 184 ? 11.490 6.116 5.484 1.00 98.06 184 SER A O 1
ATOM 1465 N N . GLY A 1 185 ? 11.020 5.306 3.451 1.00 98.38 185 GLY A N 1
ATOM 1466 C CA . GLY A 1 185 ? 9.581 5.544 3.556 1.00 98.38 185 GLY A CA 1
ATOM 1467 C C . GLY A 1 185 ? 8.893 4.653 4.597 1.00 98.38 185 GLY A C 1
ATOM 1468 O O . GLY A 1 185 ? 7.962 5.103 5.262 1.00 98.38 185 GLY A O 1
ATOM 1469 N N . TYR A 1 186 ? 9.379 3.427 4.816 1.00 98.44 186 TYR A N 1
ATOM 1470 C CA . TYR A 1 186 ? 8.874 2.543 5.869 1.00 98.44 186 TYR A CA 1
ATOM 1471 C C . TYR A 1 186 ? 9.093 3.114 7.277 1.00 98.44 186 TYR A C 1
ATOM 1473 O O . TYR A 1 186 ? 8.216 3.004 8.136 1.00 98.44 186 TYR A O 1
ATOM 1481 N N . GLU A 1 187 ? 10.209 3.805 7.519 1.00 98.50 187 GLU A N 1
ATOM 1482 C CA . GLU A 1 187 ? 10.421 4.515 8.788 1.00 98.50 187 GLU A CA 1
ATOM 1483 C C . GLU A 1 187 ? 9.375 5.618 9.014 1.00 98.50 187 GLU A C 1
ATOM 1485 O O . GLU A 1 187 ? 8.864 5.776 10.126 1.00 98.50 187 GLU A O 1
ATOM 1490 N N . VAL A 1 188 ? 8.985 6.332 7.952 1.00 98.75 188 VAL A N 1
ATOM 1491 C CA . VAL A 1 188 ? 7.917 7.344 8.010 1.00 98.75 188 VAL A CA 1
ATOM 1492 C C . VAL A 1 188 ? 6.556 6.707 8.271 1.00 98.75 188 VAL A C 1
ATOM 1494 O O . VAL A 1 188 ? 5.813 7.200 9.119 1.00 98.75 188 VAL A O 1
ATOM 1497 N N . LEU A 1 189 ? 6.255 5.580 7.623 1.00 98.75 189 LEU A N 1
ATOM 1498 C CA . LEU A 1 189 ? 5.034 4.809 7.870 1.00 98.75 189 LEU A CA 1
ATOM 1499 C C . LEU A 1 189 ? 4.914 4.390 9.339 1.00 98.75 189 LEU A C 1
ATOM 1501 O O . LEU A 1 189 ? 3.878 4.619 9.963 1.00 98.75 189 LEU A O 1
ATOM 1505 N N . LYS A 1 190 ? 5.982 3.827 9.919 1.00 98.69 190 LYS A N 1
ATOM 1506 C CA . LYS A 1 190 ? 6.007 3.438 11.338 1.00 98.69 190 LYS A CA 1
ATOM 1507 C C . LYS A 1 190 ? 5.790 4.635 12.258 1.00 98.69 190 LYS A C 1
ATOM 1509 O O . LYS A 1 190 ? 5.015 4.537 13.208 1.00 98.69 190 LYS A O 1
ATOM 1514 N N . LYS A 1 191 ? 6.451 5.761 11.978 1.00 98.75 191 LYS A N 1
ATOM 1515 C CA . LYS A 1 191 ? 6.285 6.985 12.766 1.00 98.75 191 LYS A CA 1
ATOM 1516 C C . LYS A 1 191 ? 4.842 7.494 12.705 1.00 98.75 191 LYS A C 1
ATOM 1518 O O . LYS A 1 191 ? 4.231 7.683 13.754 1.00 98.75 191 LYS A O 1
ATOM 1523 N N . SER A 1 192 ? 4.285 7.660 11.505 1.00 98.75 192 SER A N 1
ATOM 1524 C CA . SER A 1 192 ? 2.918 8.163 11.318 1.00 98.75 192 SER A CA 1
ATOM 1525 C C . SER A 1 192 ? 1.878 7.239 11.962 1.00 98.75 192 SER A C 1
ATOM 1527 O O . SER A 1 192 ? 0.959 7.704 12.638 1.00 98.75 192 SER A O 1
ATOM 1529 N N . LEU A 1 193 ? 2.079 5.919 11.870 1.00 98.75 193 LEU A N 1
ATOM 1530 C CA . LEU A 1 193 ? 1.253 4.933 12.560 1.00 98.75 193 LEU A CA 1
ATOM 1531 C C . LEU A 1 193 ? 1.248 5.133 14.079 1.00 98.75 193 LEU A C 1
ATOM 1533 O O . LEU A 1 193 ? 0.181 5.107 14.686 1.00 98.75 193 LEU A O 1
ATOM 1537 N N . LEU A 1 194 ? 2.407 5.335 14.710 1.00 98.38 194 LEU A N 1
ATOM 1538 C CA . LEU A 1 194 ? 2.470 5.575 16.157 1.00 98.38 194 LEU A CA 1
ATOM 1539 C C . LEU A 1 194 ? 1.736 6.862 16.554 1.00 98.38 194 LEU A C 1
ATOM 1541 O O . LEU A 1 194 ? 1.076 6.899 17.592 1.00 98.38 194 LEU A O 1
ATOM 1545 N N . GLU A 1 195 ? 1.797 7.893 15.712 1.00 98.31 195 GLU A N 1
ATOM 1546 C CA . GLU A 1 195 ? 1.091 9.158 15.929 1.00 98.31 195 GLU A CA 1
ATOM 1547 C C . GLU A 1 195 ? -0.437 9.039 15.800 1.00 98.31 195 GLU A C 1
ATOM 1549 O O . GLU A 1 195 ? -1.153 9.883 16.335 1.00 98.31 195 GLU A O 1
ATOM 1554 N N . THR A 1 196 ? -0.980 7.996 15.156 1.00 98.12 196 THR A N 1
ATOM 1555 C CA . THR A 1 196 ? -2.447 7.786 15.098 1.00 98.12 196 THR A CA 1
ATOM 1556 C C . THR A 1 196 ? -3.069 7.760 16.495 1.00 98.12 196 THR A C 1
ATOM 1558 O O . THR A 1 196 ? -4.113 8.365 16.740 1.00 98.12 196 THR A O 1
ATOM 1561 N N . LYS A 1 197 ? -2.356 7.155 17.448 1.00 95.88 197 LYS A N 1
ATOM 1562 C CA . LYS A 1 197 ? -2.753 7.032 18.849 1.00 95.88 197 LYS A CA 1
ATOM 1563 C C . LYS A 1 197 ? -2.928 8.378 19.555 1.00 95.88 197 LYS A C 1
ATOM 1565 O O . LYS A 1 197 ? -3.792 8.495 20.420 1.00 95.88 197 LYS A O 1
ATOM 1570 N N . SER A 1 198 ? -2.116 9.383 19.214 1.00 95.44 198 SER A N 1
ATOM 1571 C CA . SER A 1 198 ? -2.244 10.737 19.772 1.00 95.44 198 SER A CA 1
ATOM 1572 C C . SER A 1 198 ? -3.217 11.612 18.979 1.00 95.44 198 SER A C 1
ATOM 1574 O O . SER A 1 198 ? -3.826 12.507 19.560 1.00 95.44 198 SER A O 1
ATOM 1576 N N . LYS A 1 199 ? -3.406 11.341 17.680 1.00 96.50 199 LYS A N 1
ATOM 1577 C CA . LYS A 1 199 ? -4.338 12.071 16.803 1.00 96.50 199 LYS A CA 1
ATOM 1578 C C . LYS A 1 199 ? -5.810 11.731 17.084 1.00 96.50 199 LYS A C 1
ATOM 1580 O O . LYS A 1 199 ? -6.663 12.605 16.954 1.00 96.50 199 LYS A O 1
ATOM 1585 N N . LEU A 1 200 ? -6.119 10.504 17.520 1.00 95.81 200 LEU A N 1
ATOM 1586 C CA . LEU A 1 200 ? -7.481 10.084 17.872 1.00 95.81 200 LEU A CA 1
ATOM 1587 C C . LEU A 1 200 ? -7.590 9.641 19.331 1.00 95.81 200 LEU A C 1
ATOM 1589 O O . LEU A 1 200 ? -7.049 8.615 19.741 1.00 95.81 200 LEU A O 1
ATOM 1593 N N . ALA A 1 201 ? -8.393 10.373 20.108 1.00 95.19 201 ALA A N 1
ATOM 1594 C CA . ALA A 1 201 ? -8.569 10.124 21.539 1.00 95.19 201 ALA A CA 1
ATOM 1595 C C . ALA A 1 201 ? -9.038 8.693 21.863 1.00 95.19 201 ALA A C 1
ATOM 1597 O O . ALA A 1 201 ? -8.641 8.141 22.886 1.00 95.19 201 ALA A O 1
ATOM 1598 N N . ILE A 1 202 ? -9.867 8.079 21.010 1.00 95.94 202 ILE A N 1
ATOM 1599 C CA . ILE A 1 202 ? -10.334 6.698 21.210 1.00 95.94 202 ILE A CA 1
ATOM 1600 C C . ILE A 1 202 ? -9.195 5.676 21.100 1.00 95.94 202 ILE A C 1
ATOM 1602 O O . ILE A 1 202 ? -9.146 4.738 21.895 1.00 95.94 202 ILE A O 1
ATOM 1606 N N . LEU A 1 203 ? -8.247 5.890 20.185 1.00 96.19 203 LEU A N 1
ATOM 1607 C CA . LEU A 1 203 ? -7.060 5.049 20.034 1.00 96.19 203 LEU A CA 1
ATOM 1608 C C . LEU A 1 203 ? -6.140 5.212 21.250 1.00 96.19 203 LEU A C 1
ATOM 1610 O O . LEU A 1 203 ? -5.732 4.226 21.864 1.00 96.19 203 LEU A O 1
ATOM 1614 N N . GLY A 1 204 ? -5.912 6.462 21.671 1.00 95.00 204 GLY A N 1
ATOM 1615 C CA . GLY A 1 204 ? -5.153 6.796 22.878 1.00 95.00 204 GLY A CA 1
ATOM 1616 C C . GLY A 1 204 ? -5.709 6.141 24.143 1.00 95.00 204 GLY A C 1
ATOM 1617 O O . GLY A 1 204 ? -4.959 5.496 24.873 1.00 95.00 204 GLY A O 1
ATOM 1618 N N . LYS A 1 205 ? -7.027 6.237 24.368 1.00 96.00 205 LYS A N 1
ATOM 1619 C CA . LYS A 1 205 ? -7.720 5.627 25.519 1.00 96.00 205 LYS A CA 1
ATOM 1620 C C . LYS A 1 205 ? -7.588 4.10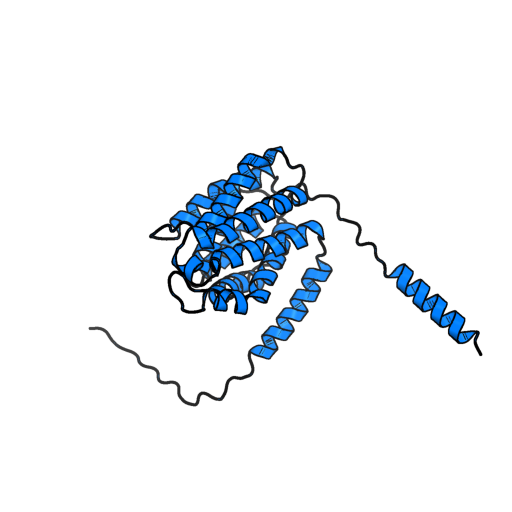5 25.561 1.00 96.00 205 LYS A C 1
ATOM 1622 O O . LYS A 1 205 ? -7.420 3.549 26.639 1.00 96.00 205 LYS A O 1
ATOM 1627 N N . ASN A 1 206 ? -7.648 3.444 24.405 1.00 96.00 206 ASN A N 1
ATOM 1628 C CA . ASN A 1 206 ? -7.507 1.989 24.300 1.00 96.00 206 ASN A CA 1
ATOM 1629 C C . ASN A 1 206 ? -6.044 1.530 24.196 1.00 96.00 206 ASN A C 1
ATOM 1631 O O . ASN A 1 206 ? -5.778 0.336 24.108 1.00 96.00 206 ASN A O 1
ATOM 1635 N N . ASN A 1 207 ? -5.087 2.462 24.220 1.00 96.81 207 ASN A N 1
ATOM 1636 C CA . ASN A 1 207 ? -3.660 2.186 24.105 1.00 96.81 207 ASN A CA 1
ATOM 1637 C C . ASN A 1 207 ? -3.255 1.475 22.790 1.00 96.81 207 ASN A C 1
ATOM 1639 O O . ASN A 1 207 ? -2.229 0.796 22.754 1.00 96.81 207 ASN A O 1
ATOM 1643 N N . VAL A 1 208 ? -4.017 1.662 21.707 1.00 97.75 208 VAL A N 1
ATOM 1644 C CA . VAL A 1 208 ? -3.789 1.038 20.388 1.00 97.75 208 VAL A CA 1
ATOM 1645 C C . VAL A 1 208 ? -3.514 2.084 19.302 1.00 97.75 208 VAL A C 1
ATOM 1647 O O . VAL A 1 208 ? -3.687 3.281 19.520 1.00 97.75 208 VAL A O 1
ATOM 1650 N N . VAL A 1 209 ? -3.046 1.631 18.139 1.00 98.38 209 VAL A N 1
ATOM 1651 C CA . VAL A 1 209 ? -2.940 2.429 16.903 1.00 98.38 209 VAL A CA 1
ATOM 1652 C C . VAL A 1 209 ? -4.143 2.151 15.998 1.00 98.38 209 VAL A C 1
ATOM 1654 O O . VAL A 1 209 ? -4.888 1.206 16.249 1.00 98.38 209 VAL A O 1
ATOM 1657 N N . ASP A 1 210 ? -4.323 2.940 14.939 1.00 98.38 210 ASP A N 1
ATOM 1658 C CA . ASP A 1 210 ? -5.379 2.685 13.952 1.00 98.38 210 ASP A CA 1
ATOM 1659 C C . ASP A 1 210 ? -5.159 1.333 13.250 1.00 98.38 210 ASP A C 1
ATOM 1661 O O . ASP A 1 210 ? -4.076 1.054 12.723 1.00 98.38 210 ASP A O 1
ATOM 1665 N N . ALA A 1 211 ? -6.192 0.486 13.241 1.00 98.25 211 ALA A N 1
ATOM 1666 C CA . ALA A 1 211 ? -6.118 -0.865 12.689 1.00 98.25 211 ALA A CA 1
ATOM 1667 C C . ALA A 1 211 ? -5.877 -0.844 11.173 1.00 98.25 211 ALA A C 1
ATOM 1669 O O . ALA A 1 211 ? -5.019 -1.564 10.660 1.00 98.25 211 ALA A O 1
ATOM 1670 N N . GLY A 1 212 ? -6.583 0.031 10.452 1.00 97.75 212 GLY A N 1
ATOM 1671 C CA . GLY A 1 212 ? -6.414 0.190 9.010 1.00 97.75 212 GLY A CA 1
ATOM 1672 C C . GLY A 1 212 ? -5.000 0.652 8.655 1.00 97.75 212 GLY A C 1
ATOM 1673 O O . GLY A 1 212 ? -4.321 0.030 7.837 1.00 97.75 212 GLY A O 1
ATOM 1674 N N . ALA A 1 213 ? -4.518 1.696 9.327 1.00 98.56 213 ALA A N 1
ATOM 1675 C CA . ALA A 1 213 ? -3.159 2.194 9.186 1.00 98.56 213 ALA A CA 1
ATOM 1676 C C . ALA A 1 213 ? -2.119 1.105 9.463 1.00 98.56 213 ALA A C 1
ATOM 1678 O O . ALA A 1 213 ? -1.184 0.945 8.681 1.00 98.56 213 ALA A O 1
ATOM 1679 N N . LYS A 1 214 ? -2.287 0.317 10.536 1.00 98.75 214 LYS A N 1
ATOM 1680 C CA . LYS A 1 214 ? -1.386 -0.802 10.849 1.00 98.75 214 LYS A CA 1
ATOM 1681 C C . LYS A 1 214 ? -1.351 -1.814 9.707 1.00 98.75 214 LYS A C 1
ATOM 1683 O O . LYS A 1 214 ? -0.264 -2.257 9.341 1.00 98.75 214 LYS A O 1
ATOM 1688 N N . GLY A 1 215 ? -2.505 -2.135 9.119 1.00 98.62 215 GLY A N 1
ATOM 1689 C CA . GLY A 1 215 ? -2.600 -2.988 7.935 1.00 98.62 215 GLY A CA 1
ATOM 1690 C C . GLY A 1 215 ? -1.798 -2.443 6.750 1.00 98.62 215 GLY A C 1
ATOM 1691 O O . GLY A 1 215 ? -1.021 -3.177 6.145 1.00 98.62 215 GLY A O 1
ATOM 1692 N N . PHE A 1 216 ? -1.901 -1.143 6.465 1.00 98.69 216 PHE A N 1
ATOM 1693 C CA . PHE A 1 216 ? -1.120 -0.500 5.403 1.00 98.69 216 PHE A CA 1
ATOM 1694 C C . PHE A 1 216 ? 0.395 -0.516 5.683 1.00 98.69 216 PHE A C 1
ATOM 1696 O O . PHE A 1 216 ? 1.190 -0.808 4.790 1.00 98.69 216 PHE A O 1
ATOM 1703 N N . VAL A 1 217 ? 0.811 -0.281 6.933 1.00 98.88 217 VAL A N 1
ATOM 1704 C CA . VAL A 1 217 ? 2.227 -0.368 7.332 1.00 98.88 217 VAL A CA 1
ATOM 1705 C C . VAL A 1 217 ? 2.772 -1.790 7.173 1.00 98.88 217 VAL A C 1
ATOM 1707 O O . VAL A 1 217 ? 3.856 -1.959 6.623 1.00 98.88 217 VAL A O 1
ATOM 1710 N N . LEU A 1 218 ? 2.020 -2.814 7.591 1.00 98.81 218 LEU A N 1
ATOM 1711 C CA . LEU A 1 218 ? 2.395 -4.225 7.411 1.00 98.81 218 LEU A CA 1
ATOM 1712 C C . LEU A 1 218 ? 2.500 -4.609 5.930 1.00 98.81 218 LEU A C 1
ATOM 1714 O O . LEU A 1 218 ? 3.395 -5.353 5.533 1.00 98.81 218 LEU A O 1
ATOM 1718 N N . PHE A 1 219 ? 1.606 -4.077 5.098 1.00 98.69 219 PHE A N 1
ATOM 1719 C CA . PHE A 1 219 ? 1.666 -4.278 3.656 1.00 98.69 219 PHE A CA 1
ATOM 1720 C C . PHE A 1 219 ? 2.984 -3.744 3.069 1.00 98.69 219 PHE A C 1
ATOM 1722 O O . PHE A 1 219 ? 3.671 -4.444 2.324 1.00 98.69 219 PHE A O 1
ATOM 1729 N N . PHE A 1 220 ? 3.395 -2.535 3.455 1.00 98.50 220 PHE A N 1
ATOM 1730 C CA . PHE A 1 220 ? 4.671 -1.968 3.011 1.00 98.50 220 PHE A CA 1
ATOM 1731 C C . PHE A 1 220 ? 5.897 -2.629 3.648 1.00 98.50 220 PHE A C 1
ATOM 1733 O O . PHE A 1 220 ? 6.935 -2.707 2.992 1.00 98.50 220 PHE A O 1
ATOM 1740 N N . GLU A 1 221 ? 5.785 -3.159 4.867 1.00 98.31 221 GLU A N 1
ATOM 1741 C CA . GLU A 1 221 ? 6.829 -3.987 5.479 1.00 98.31 221 GLU A CA 1
ATOM 1742 C C . GLU A 1 221 ? 7.140 -5.206 4.603 1.00 98.31 221 GLU A C 1
ATOM 1744 O O . GLU A 1 221 ? 8.294 -5.426 4.238 1.00 98.31 221 GLU A O 1
ATOM 1749 N N . GLY A 1 222 ? 6.110 -5.944 4.175 1.00 97.62 222 GLY A N 1
ATOM 1750 C CA . GLY A 1 222 ? 6.286 -7.098 3.289 1.00 97.62 222 GLY A CA 1
ATOM 1751 C C . GLY A 1 222 ? 6.859 -6.722 1.921 1.00 97.62 222 GLY A C 1
ATOM 1752 O O . GLY A 1 222 ? 7.725 -7.425 1.399 1.00 97.62 222 GLY A O 1
ATOM 1753 N N . ILE A 1 223 ? 6.433 -5.587 1.352 1.00 97.12 223 ILE A N 1
ATOM 1754 C CA . ILE A 1 223 ? 7.027 -5.047 0.120 1.00 97.12 223 ILE A CA 1
ATOM 1755 C C . ILE A 1 223 ? 8.520 -4.775 0.316 1.00 97.12 223 ILE A C 1
ATOM 1757 O O . ILE A 1 223 ? 9.328 -5.191 -0.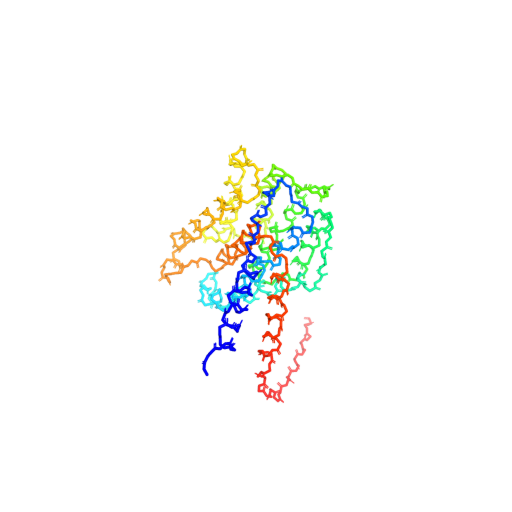511 1.00 97.12 223 ILE A O 1
ATOM 1761 N N . MET A 1 224 ? 8.890 -4.071 1.384 1.00 95.62 224 MET A N 1
ATOM 1762 C CA . MET A 1 224 ? 10.269 -3.670 1.652 1.00 95.62 224 MET A CA 1
ATOM 1763 C C . MET A 1 224 ? 11.173 -4.891 1.866 1.00 95.62 224 MET A C 1
ATOM 1765 O O . MET A 1 224 ? 12.222 -4.993 1.224 1.00 95.62 224 MET A O 1
ATOM 1769 N N . GLU A 1 225 ? 10.731 -5.866 2.667 1.00 94.12 225 GLU A N 1
ATOM 1770 C CA . GLU A 1 225 ? 11.430 -7.144 2.861 1.00 94.12 225 GLU A CA 1
ATOM 1771 C C . GLU A 1 225 ? 11.647 -7.884 1.528 1.00 94.12 225 GLU A C 1
ATOM 1773 O O . GLU A 1 225 ? 12.741 -8.391 1.246 1.00 94.12 225 GLU A O 1
ATOM 1778 N N . PHE A 1 226 ? 10.630 -7.908 0.660 1.00 94.62 226 PHE A N 1
ATOM 1779 C CA . PHE A 1 226 ? 10.747 -8.523 -0.659 1.00 94.62 226 PHE A CA 1
ATOM 1780 C C . PHE A 1 226 ? 11.677 -7.751 -1.594 1.00 94.62 226 PHE A C 1
ATOM 1782 O O . PHE A 1 226 ? 12.500 -8.365 -2.261 1.00 94.62 226 PHE A O 1
ATOM 1789 N N . ILE A 1 227 ? 11.585 -6.425 -1.669 1.00 92.94 227 ILE A N 1
ATOM 1790 C CA . ILE A 1 227 ? 12.424 -5.625 -2.573 1.00 92.94 227 ILE A CA 1
ATOM 1791 C C . ILE A 1 227 ? 13.905 -5.738 -2.179 1.00 92.94 227 ILE A C 1
ATOM 1793 O O . ILE A 1 227 ? 14.773 -5.815 -3.055 1.00 92.94 227 ILE A O 1
ATOM 1797 N N . ASN A 1 228 ? 14.193 -5.837 -0.878 1.00 91.50 228 ASN A N 1
ATOM 1798 C CA . ASN A 1 228 ? 15.545 -6.024 -0.350 1.00 91.50 228 ASN A CA 1
ATOM 1799 C C . ASN A 1 228 ? 16.111 -7.428 -0.601 1.00 91.50 228 ASN A C 1
ATOM 1801 O O . ASN A 1 228 ? 17.280 -7.552 -0.960 1.00 91.50 228 ASN A O 1
ATOM 1805 N N . SER A 1 229 ? 15.296 -8.479 -0.495 1.00 89.94 229 SER A N 1
ATOM 1806 C CA . SER A 1 229 ? 15.751 -9.861 -0.724 1.00 89.94 229 SER A CA 1
ATOM 1807 C C . SER A 1 229 ? 15.653 -10.328 -2.185 1.00 89.94 229 SER A C 1
ATOM 1809 O O . SER A 1 229 ? 16.430 -11.174 -2.621 1.00 89.94 229 SER A O 1
ATOM 1811 N N . ARG A 1 230 ? 14.661 -9.827 -2.933 1.00 88.12 230 ARG A N 1
ATOM 1812 C CA . ARG A 1 230 ? 14.143 -10.324 -4.229 1.00 88.12 230 ARG A CA 1
ATOM 1813 C C . ARG A 1 230 ? 14.070 -11.847 -4.344 1.00 88.12 230 ARG A C 1
ATOM 1815 O O . ARG A 1 230 ? 14.177 -12.417 -5.433 1.00 88.12 230 ARG A O 1
ATOM 1822 N N . ASN A 1 231 ? 13.816 -12.527 -3.229 1.00 88.00 231 ASN A N 1
ATOM 1823 C CA . ASN A 1 231 ? 13.752 -13.979 -3.193 1.00 88.00 231 ASN A CA 1
ATOM 1824 C C . ASN A 1 231 ? 12.359 -14.489 -3.599 1.00 88.00 231 ASN A C 1
ATOM 1826 O O . ASN A 1 231 ? 11.532 -14.879 -2.776 1.00 88.00 231 ASN A O 1
ATOM 1830 N N . ILE A 1 232 ? 12.092 -14.511 -4.909 1.00 86.44 232 ILE A N 1
ATOM 1831 C CA . ILE A 1 232 ? 10.809 -14.984 -5.464 1.00 86.44 232 ILE A CA 1
ATOM 1832 C C . ILE A 1 232 ? 10.535 -16.452 -5.086 1.00 86.44 232 ILE A C 1
ATOM 1834 O O . ILE A 1 232 ? 9.386 -16.829 -4.858 1.00 86.44 232 ILE A O 1
ATOM 1838 N N . ARG A 1 233 ? 11.574 -17.298 -5.006 1.00 84.38 233 ARG A N 1
ATOM 1839 C CA . ARG A 1 233 ? 11.413 -18.728 -4.684 1.00 84.38 233 ARG A CA 1
ATOM 1840 C C . ARG A 1 233 ? 10.902 -18.929 -3.265 1.00 84.38 233 ARG A C 1
ATOM 1842 O O . ARG A 1 233 ? 9.994 -19.733 -3.060 1.00 84.38 233 ARG A O 1
ATOM 1849 N N . GLU A 1 234 ? 11.460 -18.190 -2.316 1.00 84.94 234 GLU A N 1
ATOM 1850 C CA . GLU A 1 234 ? 11.007 -18.185 -0.927 1.00 84.94 234 GLU A CA 1
ATOM 1851 C C . GLU A 1 234 ? 9.572 -17.670 -0.827 1.00 84.94 234 GLU A C 1
ATOM 1853 O O . GLU A 1 234 ? 8.723 -18.333 -0.230 1.00 84.94 234 GLU A O 1
ATOM 1858 N N . LEU A 1 235 ? 9.262 -16.565 -1.513 1.00 85.06 235 LEU A N 1
ATOM 1859 C CA . LEU A 1 235 ? 7.920 -15.990 -1.525 1.00 85.06 235 LEU A CA 1
ATOM 1860 C C . LEU A 1 235 ? 6.861 -16.984 -2.035 1.00 85.06 235 LEU A C 1
ATOM 1862 O O . LEU A 1 235 ? 5.807 -17.138 -1.413 1.00 85.06 235 LEU A O 1
ATOM 1866 N N . ILE A 1 236 ? 7.144 -17.687 -3.139 1.00 82.44 236 ILE A N 1
ATOM 1867 C CA . ILE A 1 236 ? 6.245 -18.702 -3.714 1.00 82.44 236 ILE A CA 1
ATOM 1868 C C . ILE A 1 236 ? 6.127 -19.923 -2.797 1.00 82.44 236 ILE A C 1
ATOM 1870 O O . ILE A 1 236 ? 5.026 -20.444 -2.606 1.00 82.44 236 ILE A O 1
ATOM 1874 N N . SER A 1 237 ? 7.243 -20.390 -2.234 1.00 79.69 237 SER A N 1
ATOM 1875 C CA . SER A 1 237 ? 7.257 -21.556 -1.342 1.00 79.69 237 SER A CA 1
ATOM 1876 C C . SER A 1 237 ? 6.409 -21.301 -0.104 1.00 79.69 237 SER A C 1
ATOM 1878 O O . SER A 1 237 ? 5.532 -22.097 0.224 1.00 79.69 237 SER A O 1
ATOM 1880 N N . ALA A 1 238 ? 6.590 -20.144 0.523 1.00 72.00 238 ALA A N 1
ATOM 1881 C CA . ALA A 1 238 ? 5.828 -19.776 1.699 1.00 72.00 238 ALA A CA 1
ATOM 1882 C C . ALA A 1 238 ? 4.344 -19.490 1.384 1.00 72.00 238 ALA A C 1
ATOM 1884 O O . ALA A 1 238 ? 3.495 -19.851 2.192 1.00 72.00 238 ALA A O 1
ATOM 1885 N N . ARG A 1 239 ? 3.988 -18.992 0.184 1.00 69.38 239 ARG A N 1
ATOM 1886 C CA . ARG A 1 239 ? 2.575 -18.903 -0.261 1.00 69.38 239 ARG A CA 1
ATOM 1887 C C . ARG A 1 239 ? 1.886 -20.273 -0.304 1.00 69.38 239 ARG A C 1
ATOM 1889 O O . ARG A 1 239 ? 0.720 -20.399 0.064 1.00 69.38 239 ARG A O 1
ATOM 1896 N N . ARG A 1 240 ? 2.579 -21.313 -0.779 1.00 64.81 240 ARG A N 1
ATOM 1897 C CA . ARG A 1 240 ? 2.016 -22.677 -0.801 1.00 64.81 240 ARG A CA 1
ATOM 1898 C C . ARG A 1 240 ? 1.751 -23.190 0.611 1.00 64.81 240 ARG A C 1
ATOM 1900 O O . ARG A 1 240 ? 0.727 -23.824 0.838 1.00 64.81 240 ARG A O 1
ATOM 1907 N N . VAL A 1 241 ? 2.648 -22.873 1.540 1.00 59.25 241 VAL A N 1
ATOM 1908 C CA . VAL A 1 241 ? 2.520 -23.227 2.955 1.00 59.25 241 VAL A CA 1
ATOM 1909 C C . VAL A 1 241 ? 1.334 -22.496 3.594 1.00 59.25 241 VAL A C 1
ATOM 1911 O O . VAL A 1 241 ? 0.479 -23.148 4.185 1.00 59.25 241 VAL A O 1
ATOM 1914 N N . THR A 1 242 ? 1.196 -21.179 3.406 1.00 58.50 242 THR A N 1
ATOM 1915 C CA . THR A 1 242 ? 0.058 -20.414 3.955 1.00 58.50 242 THR A CA 1
ATOM 1916 C C . THR A 1 242 ? -1.290 -20.881 3.408 1.00 58.50 242 THR A C 1
ATOM 1918 O O . THR A 1 242 ? -2.248 -20.999 4.166 1.00 58.50 242 THR A O 1
ATOM 1921 N N . ASN A 1 243 ? -1.368 -21.214 2.115 1.00 59.47 243 ASN A N 1
ATOM 1922 C CA . ASN A 1 243 ? -2.599 -21.744 1.520 1.00 59.47 243 ASN A CA 1
ATOM 1923 C C . ASN A 1 243 ? -2.964 -23.128 2.077 1.00 59.47 243 ASN A C 1
ATOM 1925 O O . ASN A 1 243 ? -4.144 -23.447 2.182 1.00 59.47 243 ASN A O 1
ATOM 1929 N N . ALA A 1 244 ? -1.976 -23.948 2.443 1.00 43.56 244 ALA A N 1
ATOM 1930 C CA . ALA A 1 244 ? -2.225 -25.236 3.083 1.00 43.56 244 ALA A CA 1
ATOM 1931 C C . ALA A 1 244 ? -2.775 -25.076 4.513 1.00 43.56 244 ALA A C 1
ATOM 1933 O O . ALA A 1 244 ? -3.653 -25.839 4.904 1.00 43.56 244 ALA A O 1
ATOM 1934 N N . PHE A 1 245 ? -2.318 -24.067 5.265 1.00 38.78 245 PHE A N 1
ATOM 1935 C CA . PHE A 1 245 ? -2.844 -23.764 6.602 1.00 38.78 245 PHE A CA 1
ATOM 1936 C C . PHE A 1 245 ? -4.260 -23.172 6.564 1.00 38.78 245 PHE A C 1
ATOM 1938 O O . PHE A 1 245 ? -5.120 -23.635 7.306 1.00 38.78 245 PHE A O 1
ATOM 1945 N N . GLN A 1 246 ? -4.545 -22.239 5.647 1.00 49.75 246 GLN A N 1
ATOM 1946 C CA . GLN A 1 246 ? -5.893 -21.661 5.504 1.00 49.75 246 GLN A CA 1
ATOM 1947 C C . GLN A 1 246 ? -6.944 -22.702 5.109 1.00 49.75 246 GLN A C 1
ATOM 1949 O O . GLN A 1 246 ? -8.070 -22.659 5.591 1.00 49.75 246 GLN A O 1
ATOM 1954 N N . LYS A 1 247 ? -6.560 -23.695 4.298 1.00 43.44 247 LYS A N 1
ATOM 1955 C CA . LYS A 1 247 ? -7.451 -24.797 3.920 1.00 43.44 247 LYS A CA 1
ATOM 1956 C C . LYS A 1 247 ? -7.796 -25.731 5.091 1.00 43.44 247 LYS A C 1
ATOM 1958 O O . LYS A 1 247 ? -8.791 -26.442 5.015 1.00 43.44 247 LYS A O 1
ATOM 1963 N N . ASN A 1 248 ? -6.988 -25.734 6.155 1.00 35.16 248 ASN A N 1
ATOM 1964 C CA . ASN A 1 248 ? -7.216 -26.549 7.350 1.00 35.16 248 ASN A CA 1
ATOM 1965 C C . ASN A 1 248 ? -8.014 -25.811 8.441 1.00 35.16 248 ASN A C 1
ATOM 1967 O O . ASN A 1 248 ? -8.666 -26.471 9.243 1.00 35.16 248 ASN A O 1
ATOM 1971 N N . GLU A 1 249 ? -8.011 -24.474 8.467 1.00 39.84 249 GLU A N 1
ATOM 1972 C CA . GLU A 1 249 ? -8.838 -23.689 9.404 1.00 39.84 249 GLU A CA 1
ATOM 1973 C C . GLU A 1 249 ? -10.319 -23.601 8.979 1.00 39.84 249 GLU A C 1
ATOM 1975 O O . GLU A 1 249 ? -11.183 -23.368 9.820 1.00 39.84 249 GLU A O 1
ATOM 1980 N N . GLU A 1 250 ? -10.653 -23.877 7.712 1.00 38.97 250 GLU A N 1
ATOM 1981 C CA . GLU A 1 250 ? -12.044 -23.932 7.221 1.00 38.97 250 GLU A CA 1
ATOM 1982 C C . GLU A 1 250 ? -12.842 -25.185 7.658 1.00 38.97 250 GLU A C 1
ATOM 1984 O O . GLU A 1 250 ? -14.010 -25.329 7.291 1.00 38.97 250 GLU A O 1
ATOM 1989 N N . VAL A 1 251 ? -12.281 -26.087 8.477 1.00 40.28 251 VAL A N 1
ATOM 1990 C CA . VAL A 1 251 ? -12.966 -27.322 8.918 1.00 40.28 251 VAL A CA 1
ATOM 1991 C C . VAL A 1 251 ? -13.096 -27.405 10.441 1.00 40.28 251 VAL A C 1
ATOM 1993 O O . VAL A 1 251 ? -12.624 -28.343 11.070 1.00 40.28 251 VAL A O 1
ATOM 1996 N N . VAL A 1 252 ? -13.813 -26.452 11.038 1.00 40.22 252 VAL A N 1
ATOM 1997 C CA . VAL A 1 252 ? -14.647 -26.713 12.228 1.00 40.22 252 VAL A CA 1
ATOM 1998 C C . VAL A 1 252 ? -15.950 -25.929 12.073 1.00 40.22 252 VAL A C 1
ATOM 2000 O O . VAL A 1 252 ? -16.200 -24.937 12.747 1.00 40.22 252 VAL A O 1
ATOM 2003 N N . THR A 1 253 ? -16.795 -26.349 11.132 1.00 37.16 253 THR A N 1
ATOM 2004 C CA . THR A 1 253 ? -18.215 -25.991 11.184 1.00 37.16 253 THR A CA 1
ATOM 2005 C C . THR A 1 253 ? -18.927 -27.087 11.965 1.00 37.16 253 THR A C 1
ATOM 2007 O O . THR A 1 253 ? -19.180 -28.179 11.455 1.00 37.16 253 THR A O 1
ATOM 2010 N N . GLU A 1 254 ? -19.241 -26.815 13.234 1.00 42.03 254 GLU A N 1
ATOM 2011 C CA . GLU A 1 254 ? -20.341 -27.525 13.883 1.00 42.03 254 GLU A CA 1
ATOM 2012 C C . GLU A 1 254 ? -21.566 -27.421 12.965 1.00 42.03 254 GLU A C 1
ATOM 2014 O O . GLU A 1 254 ? -21.892 -26.346 12.455 1.00 42.03 254 GLU A O 1
ATOM 2019 N N . LYS A 1 255 ? -22.211 -28.561 12.700 1.00 38.72 255 LYS A N 1
ATOM 2020 C CA . LYS A 1 255 ? -23.417 -28.665 11.872 1.00 38.72 255 LYS A CA 1
ATOM 2021 C C . LYS A 1 255 ? -24.480 -27.665 12.353 1.00 38.72 255 LYS A C 1
ATOM 2023 O O . LYS A 1 255 ? -25.234 -27.952 13.279 1.00 38.72 255 LYS A O 1
ATOM 2028 N N . MET A 1 256 ? -24.597 -26.521 11.682 1.00 38.91 256 MET A N 1
ATOM 2029 C CA . MET A 1 256 ? -25.766 -25.654 11.812 1.00 38.91 256 MET A CA 1
ATOM 2030 C C . MET A 1 256 ? -26.945 -26.309 11.085 1.00 38.91 256 MET A C 1
ATOM 2032 O O . MET A 1 256 ? -27.018 -26.312 9.857 1.00 38.91 256 MET A O 1
ATOM 2036 N N . ASN A 1 257 ? -27.865 -26.890 11.857 1.00 41.97 257 ASN A N 1
ATOM 2037 C CA . ASN A 1 257 ? -28.999 -27.674 11.356 1.00 41.97 257 ASN A CA 1
ATOM 2038 C C . ASN A 1 257 ? -30.198 -26.849 10.857 1.00 41.97 257 ASN A C 1
ATOM 2040 O O . ASN A 1 257 ? -31.188 -27.445 10.443 1.00 41.97 257 ASN A O 1
ATOM 2044 N N . PHE A 1 258 ? -30.147 -25.513 10.850 1.00 49.66 258 PHE A N 1
ATOM 2045 C CA . PHE A 1 258 ? -31.297 -24.708 10.429 1.00 49.66 258 PHE A CA 1
ATOM 2046 C C . PHE A 1 258 ? -30.872 -23.487 9.611 1.00 49.66 258 PHE A C 1
ATOM 2048 O O . PHE A 1 258 ? -30.150 -22.617 10.091 1.00 49.66 258 PHE A O 1
ATOM 2055 N N . ARG A 1 259 ? -31.347 -23.427 8.362 1.00 48.16 259 ARG A N 1
ATOM 2056 C CA . ARG A 1 259 ? -31.333 -22.236 7.507 1.00 48.16 259 ARG A CA 1
ATOM 2057 C C . ARG A 1 259 ? -32.782 -21.804 7.317 1.00 48.16 259 ARG A C 1
ATOM 2059 O O . ARG A 1 259 ? -33.555 -22.555 6.731 1.00 48.16 259 ARG A O 1
ATOM 2066 N N . TYR A 1 260 ? -33.141 -20.625 7.810 1.00 51.38 260 TYR A N 1
ATOM 2067 C CA . TYR A 1 260 ? -34.423 -19.996 7.499 1.00 51.38 260 TYR A CA 1
ATOM 2068 C C . TYR A 1 260 ? -34.187 -18.924 6.434 1.00 51.38 260 TYR A C 1
ATOM 2070 O O . TYR A 1 260 ? -33.357 -18.036 6.621 1.00 51.38 260 TYR A O 1
ATOM 2078 N N . CYS A 1 261 ? -34.894 -19.031 5.310 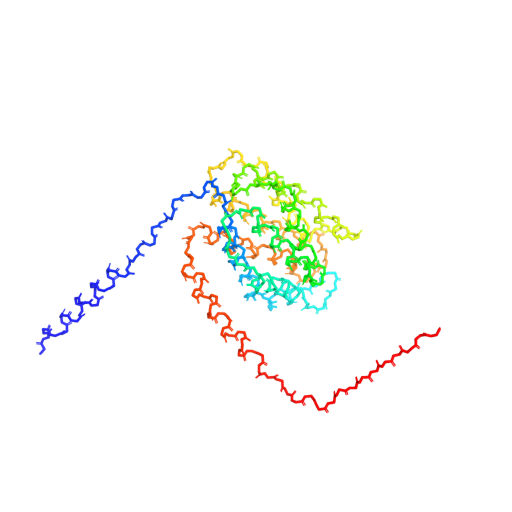1.00 46.19 261 CYS A N 1
ATOM 2079 C CA . CYS A 1 261 ? -34.991 -17.975 4.308 1.00 46.19 261 CYS A CA 1
ATOM 2080 C C . CYS A 1 261 ? -36.190 -17.094 4.664 1.00 46.19 261 CYS A C 1
ATOM 2082 O O . CYS A 1 261 ? -37.313 -17.592 4.727 1.00 46.19 261 CYS A O 1
ATOM 2084 N N . THR A 1 262 ? -35.955 -15.801 4.868 1.00 49.53 262 THR A N 1
ATOM 2085 C CA . THR A 1 262 ? -37.018 -14.797 4.953 1.00 49.53 262 THR A CA 1
ATOM 2086 C C . THR A 1 262 ? -36.890 -13.895 3.736 1.00 49.53 262 THR A C 1
ATOM 2088 O O . THR A 1 262 ? -35.931 -13.136 3.628 1.00 49.53 262 THR A O 1
ATOM 2091 N N . GLU A 1 263 ? -37.849 -13.982 2.821 1.00 59.47 263 GLU A N 1
ATOM 2092 C CA . GLU A 1 263 ? -38.060 -12.975 1.783 1.00 59.47 263 GLU A CA 1
ATOM 2093 C C . GLU A 1 263 ? -39.154 -12.017 2.257 1.00 59.47 263 GLU A C 1
ATOM 2095 O O . GLU A 1 263 ? -40.196 -12.444 2.757 1.00 59.47 263 GLU A O 1
ATOM 2100 N N . ALA A 1 264 ? -38.913 -10.716 2.115 1.00 59.75 264 ALA A N 1
ATOM 2101 C CA . ALA A 1 264 ? -39.902 -9.680 2.367 1.00 59.75 264 ALA A CA 1
ATOM 2102 C C . ALA A 1 264 ? -40.186 -8.940 1.059 1.00 59.75 264 ALA A C 1
ATOM 2104 O O . ALA A 1 264 ? -39.268 -8.469 0.388 1.00 59.75 264 ALA A O 1
ATOM 2105 N N . ILE A 1 265 ? -41.467 -8.832 0.715 1.00 56.22 265 ILE A N 1
ATOM 2106 C CA . ILE A 1 265 ? -41.949 -8.005 -0.390 1.00 56.22 265 ILE A CA 1
ATOM 2107 C C . ILE A 1 265 ? -42.332 -6.648 0.197 1.00 56.22 265 ILE A C 1
ATOM 2109 O O . ILE A 1 265 ? -43.181 -6.574 1.085 1.00 56.22 265 ILE A O 1
ATOM 2113 N N . ILE A 1 266 ? -41.718 -5.581 -0.308 1.00 54.75 266 ILE A N 1
ATOM 2114 C CA . ILE A 1 266 ? -42.131 -4.203 -0.025 1.00 54.75 266 ILE A CA 1
ATOM 2115 C C . ILE A 1 266 ? -43.186 -3.823 -1.072 1.00 54.75 266 ILE A C 1
ATOM 2117 O O . ILE A 1 266 ? -42.955 -4.005 -2.268 1.00 54.75 266 ILE A O 1
ATOM 2121 N N . ARG A 1 267 ? -44.349 -3.349 -0.613 1.00 53.00 267 ARG A N 1
ATOM 2122 C CA . ARG A 1 267 ? -45.406 -2.758 -1.444 1.00 53.00 267 ARG A CA 1
ATOM 2123 C C . ARG A 1 267 ? -45.320 -1.242 -1.410 1.00 53.00 267 ARG A C 1
ATOM 2125 O O . ARG A 1 267 ? -45.042 -0.716 -0.310 1.00 53.00 267 ARG A O 1
#

pLDDT: mean 86.52, std 18.8, range [35.16, 98.88]